Protein AF-A0A1B6J173-F1 (afdb_monomer_lite)

pLDDT: mean 76.73, std 22.55, range [28.73, 98.31]

Structure (mmCIF, N/CA/C/O backbone):
data_AF-A0A1B6J173-F1
#
_entry.id   AF-A0A1B6J173-F1
#
loop_
_atom_site.group_PDB
_atom_site.id
_atom_site.type_symbol
_atom_site.label_atom_id
_atom_site.label_alt_id
_atom_site.label_comp_id
_atom_site.label_asym_id
_atom_site.label_entity_id
_atom_site.label_seq_id
_atom_site.pdbx_PDB_ins_code
_atom_site.Cartn_x
_atom_site.Cartn_y
_atom_site.Cartn_z
_atom_site.occupancy
_atom_site.B_iso_or_equiv
_atom_site.auth_seq_id
_atom_site.auth_comp_id
_atom_site.auth_asym_id
_atom_site.auth_atom_id
_atom_site.pdbx_PDB_model_num
ATOM 1 N N . MET A 1 1 ? 24.845 -19.123 20.061 1.00 49.56 1 MET A N 1
ATOM 2 C CA . MET A 1 1 ? 24.628 -17.746 20.570 1.00 49.56 1 MET A CA 1
ATOM 3 C C . MET A 1 1 ? 24.404 -16.688 19.479 1.00 49.56 1 MET A C 1
ATOM 5 O O . MET A 1 1 ? 23.504 -15.885 19.659 1.00 49.56 1 MET A O 1
ATOM 9 N N . LYS A 1 2 ? 25.096 -16.700 18.322 1.00 48.62 2 LYS A N 1
ATOM 10 C CA . LYS A 1 2 ? 24.931 -15.686 17.243 1.00 48.62 2 LYS A CA 1
ATOM 11 C C . LYS A 1 2 ? 23.500 -15.528 16.670 1.00 48.62 2 LYS A C 1
ATOM 13 O O . LYS A 1 2 ? 23.117 -14.434 16.275 1.00 48.62 2 LYS A O 1
ATOM 18 N N . SER A 1 3 ? 22.699 -16.599 16.660 1.00 58.16 3 SER A N 1
ATOM 19 C CA . SER A 1 3 ? 21.313 -16.589 16.146 1.00 58.16 3 SER A CA 1
ATOM 20 C C . SER A 1 3 ? 20.349 -15.739 16.992 1.00 58.16 3 SER A C 1
ATOM 22 O O . SER A 1 3 ? 19.510 -15.025 16.448 1.00 58.16 3 SER A O 1
ATOM 24 N N . LEU A 1 4 ? 20.506 -15.744 18.322 1.00 61.41 4 LEU A N 1
ATOM 25 C CA . LEU A 1 4 ? 19.625 -14.986 19.218 1.00 61.41 4 LEU A CA 1
ATOM 26 C C . LEU A 1 4 ? 19.849 -13.476 19.084 1.00 61.41 4 LEU A C 1
ATOM 28 O O . LEU A 1 4 ? 18.885 -12.723 18.977 1.00 61.41 4 LEU A O 1
ATOM 32 N N . PHE A 1 5 ? 21.111 -13.049 18.991 1.00 59.34 5 PHE A N 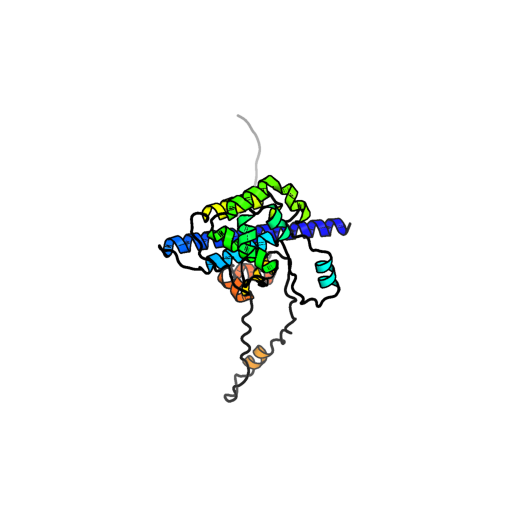1
ATOM 33 C CA . PHE A 1 5 ? 21.459 -11.641 18.786 1.00 59.34 5 PHE A CA 1
ATOM 34 C C . PHE A 1 5 ? 20.976 -11.120 17.432 1.00 59.34 5 PHE A C 1
ATOM 36 O O . PHE A 1 5 ? 20.378 -10.052 17.374 1.00 59.34 5 PHE A O 1
ATOM 43 N N . ARG A 1 6 ? 21.136 -11.903 16.355 1.00 61.09 6 ARG A N 1
ATOM 44 C CA . ARG A 1 6 ? 20.631 -11.524 15.027 1.00 61.09 6 ARG A CA 1
ATOM 45 C C . ARG A 1 6 ? 19.108 -11.361 15.023 1.00 61.09 6 ARG A C 1
ATOM 47 O O . ARG A 1 6 ? 18.607 -10.392 14.467 1.00 61.09 6 ARG A O 1
ATOM 54 N N . ASN A 1 7 ? 18.380 -12.260 15.683 1.00 62.38 7 ASN A N 1
ATOM 55 C CA . ASN A 1 7 ? 16.924 -12.158 15.795 1.00 62.38 7 ASN A CA 1
ATOM 56 C C . ASN A 1 7 ? 16.480 -10.957 16.641 1.00 62.38 7 ASN A C 1
ATOM 58 O O . ASN A 1 7 ? 15.471 -10.340 16.314 1.00 62.38 7 ASN A O 1
ATOM 62 N N . SER A 1 8 ? 17.221 -10.618 17.698 1.00 63.25 8 SER A N 1
ATOM 63 C CA . SER A 1 8 ? 16.955 -9.425 18.510 1.00 63.25 8 SER A CA 1
ATOM 64 C C . SER A 1 8 ? 17.163 -8.137 17.705 1.00 63.25 8 SER A C 1
ATOM 66 O O . SER A 1 8 ? 16.281 -7.285 17.665 1.00 63.25 8 SER A O 1
ATOM 68 N N . ILE A 1 9 ? 18.277 -8.041 16.970 1.00 67.31 9 ILE A N 1
ATOM 69 C CA . ILE A 1 9 ? 18.605 -6.882 16.123 1.00 67.31 9 ILE A CA 1
ATOM 70 C C . ILE A 1 9 ? 17.582 -6.711 14.992 1.00 67.31 9 ILE A C 1
ATOM 72 O O . ILE A 1 9 ? 17.142 -5.598 14.732 1.00 67.31 9 ILE A O 1
ATOM 76 N N . ILE A 1 10 ? 17.151 -7.801 14.346 1.00 69.25 10 ILE A N 1
ATOM 77 C CA . ILE A 1 10 ? 16.118 -7.741 13.297 1.00 69.25 10 ILE A CA 1
ATOM 78 C C . ILE A 1 10 ? 14.783 -7.265 13.875 1.00 69.25 10 ILE A C 1
ATOM 80 O O . ILE A 1 10 ? 14.146 -6.400 13.287 1.00 69.25 10 ILE A O 1
ATOM 84 N N . ARG A 1 11 ? 14.375 -7.773 15.046 1.00 69.12 11 ARG A N 1
ATOM 85 C CA . ARG A 1 11 ? 13.152 -7.303 15.718 1.00 69.12 11 ARG A CA 1
ATOM 86 C C . ARG A 1 11 ? 13.238 -5.826 16.095 1.00 69.12 11 ARG A C 1
ATOM 88 O O . ARG A 1 11 ? 12.245 -5.124 15.962 1.00 69.12 11 ARG A O 1
ATOM 95 N N . SER A 1 12 ? 14.411 -5.366 16.528 1.00 79.31 12 SER A N 1
ATOM 96 C CA . SER A 1 12 ? 14.663 -3.953 16.816 1.00 79.31 12 SER A CA 1
ATOM 97 C C . SER A 1 12 ? 14.564 -3.096 15.550 1.00 79.31 12 SER A C 1
ATOM 99 O O . SER A 1 12 ? 13.852 -2.097 15.570 1.00 79.31 12 SER A O 1
ATOM 101 N N . LYS A 1 13 ? 15.162 -3.525 14.428 1.00 87.88 13 LYS A N 1
ATOM 102 C CA . LYS A 1 13 ? 15.030 -2.838 13.132 1.00 87.88 13 LYS A CA 1
ATOM 103 C C . LYS A 1 13 ? 13.569 -2.767 12.676 1.00 87.88 13 LYS A C 1
ATOM 105 O O . LYS A 1 13 ? 13.105 -1.687 12.335 1.00 87.88 13 LYS A O 1
ATOM 110 N N . ASP A 1 14 ? 12.849 -3.888 12.692 1.00 90.50 14 ASP A N 1
ATOM 111 C CA . ASP A 1 14 ? 11.444 -3.933 12.267 1.00 90.50 14 ASP A CA 1
ATOM 112 C C . ASP A 1 14 ? 10.556 -3.048 13.168 1.00 90.50 14 ASP A C 1
ATOM 114 O O . ASP A 1 14 ? 9.604 -2.445 12.684 1.00 90.50 14 ASP A O 1
ATOM 118 N N . SER A 1 15 ? 10.865 -2.922 14.468 1.00 92.06 15 SER A N 1
ATOM 119 C CA . SER A 1 15 ? 10.163 -1.986 15.365 1.00 92.06 15 SER A CA 1
ATOM 120 C C . SER A 1 15 ? 10.384 -0.534 14.953 1.00 92.06 15 SER A C 1
ATOM 122 O O . SER A 1 15 ? 9.416 0.194 14.758 1.00 92.06 15 SER A O 1
ATOM 124 N N . ILE A 1 16 ? 11.645 -0.147 14.733 1.00 93.94 16 ILE A N 1
ATOM 125 C CA . ILE A 1 16 ? 12.017 1.214 14.318 1.00 93.94 16 ILE A CA 1
ATOM 126 C C . ILE A 1 16 ? 11.361 1.568 12.978 1.00 93.94 16 ILE A C 1
ATOM 128 O O . ILE A 1 16 ? 10.845 2.669 12.805 1.00 93.94 16 ILE A O 1
ATOM 132 N N . LEU A 1 17 ? 11.337 0.628 12.027 1.00 94.94 17 LEU A N 1
ATOM 133 C CA . LEU A 1 17 ? 10.681 0.838 10.737 1.00 94.94 17 LEU A CA 1
ATOM 134 C C . LEU A 1 17 ? 9.169 1.017 10.889 1.00 94.94 17 LEU A C 1
ATOM 136 O O . LEU A 1 17 ? 8.612 1.918 10.270 1.00 94.94 17 LEU A O 1
ATOM 140 N N . LYS A 1 18 ? 8.500 0.218 11.730 1.00 95.75 18 LYS A N 1
ATOM 141 C CA . LYS A 1 18 ? 7.065 0.403 12.007 1.00 95.75 18 LYS A CA 1
ATOM 142 C C . LYS A 1 18 ? 6.778 1.771 12.621 1.00 95.75 18 LYS A C 1
ATOM 144 O O . LYS A 1 18 ? 5.853 2.436 12.172 1.00 95.75 18 LYS A O 1
ATOM 149 N N . GLU A 1 19 ? 7.569 2.197 13.603 1.00 95.38 19 GLU A N 1
ATOM 150 C CA . GLU A 1 19 ? 7.432 3.513 14.241 1.00 95.38 19 GLU A CA 1
ATOM 151 C C . GLU A 1 19 ? 7.659 4.654 13.239 1.00 95.38 19 GLU A C 1
ATOM 153 O O . GLU A 1 19 ? 6.892 5.619 13.208 1.00 95.38 19 GLU A O 1
ATOM 158 N N . SER A 1 20 ? 8.657 4.520 12.360 1.00 96.81 20 SER A N 1
ATOM 159 C CA . SER A 1 20 ? 8.907 5.479 11.281 1.00 96.81 20 SER A CA 1
ATOM 160 C C . SER A 1 20 ? 7.749 5.535 10.281 1.00 96.81 20 SER A C 1
ATOM 162 O O . SER A 1 20 ? 7.281 6.624 9.956 1.00 96.81 20 SER A O 1
ATOM 164 N N . LEU A 1 21 ? 7.241 4.383 9.827 1.00 97.62 21 LEU A N 1
ATOM 165 C CA . LEU A 1 21 ? 6.094 4.304 8.915 1.00 97.62 21 LEU A CA 1
ATOM 166 C C . LEU A 1 21 ? 4.834 4.903 9.546 1.00 97.62 21 LEU A C 1
ATOM 168 O O . LEU A 1 21 ? 4.117 5.651 8.887 1.00 97.62 21 LEU A O 1
ATOM 172 N N . GLN A 1 22 ? 4.594 4.623 10.828 1.00 97.44 22 GLN A N 1
ATOM 173 C CA . GLN A 1 22 ? 3.487 5.206 11.582 1.00 97.44 22 GLN A CA 1
ATOM 174 C C . GLN A 1 22 ? 3.606 6.729 11.653 1.00 97.44 22 GLN A C 1
ATOM 176 O O . GLN A 1 22 ? 2.634 7.440 11.413 1.00 97.44 22 GLN A O 1
ATOM 181 N N . SER A 1 23 ? 4.801 7.234 11.958 1.00 97.44 23 SER A N 1
ATOM 182 C CA . SER A 1 23 ? 5.053 8.673 12.073 1.00 97.44 23 SER A CA 1
ATOM 183 C C . SER A 1 23 ? 4.864 9.386 10.732 1.00 97.44 23 SER A C 1
ATOM 185 O O . SER A 1 23 ? 4.246 10.446 10.683 1.00 97.44 23 SER A O 1
ATOM 187 N N . GLN A 1 24 ? 5.326 8.776 9.637 1.00 97.25 24 GLN A N 1
ATOM 188 C CA . GLN A 1 24 ? 5.123 9.296 8.283 1.00 97.25 24 GLN A CA 1
ATOM 189 C C . GLN A 1 24 ? 3.648 9.269 7.874 1.00 97.25 24 GLN A C 1
ATOM 191 O O . GLN A 1 24 ? 3.163 10.232 7.290 1.00 97.25 24 GLN A O 1
ATOM 196 N N . LEU A 1 25 ? 2.904 8.221 8.239 1.00 97.62 25 LEU A N 1
ATOM 197 C CA . LEU A 1 25 ? 1.464 8.167 7.992 1.00 97.62 25 LEU A CA 1
ATOM 198 C C . LEU A 1 25 ? 0.724 9.291 8.730 1.00 97.62 25 LEU A C 1
ATOM 200 O O . LEU A 1 25 ? -0.134 9.947 8.146 1.00 97.62 25 LEU A O 1
ATOM 204 N N . VAL A 1 26 ? 1.081 9.542 9.994 1.00 97.69 26 VAL A N 1
ATOM 205 C CA . VAL A 1 26 ? 0.533 10.663 10.773 1.00 97.69 26 VAL A CA 1
ATOM 206 C C . VAL A 1 26 ? 0.837 12.003 10.102 1.00 97.69 26 VAL A C 1
ATOM 208 O O . VAL A 1 26 ? -0.043 12.861 10.071 1.00 97.69 26 VAL A O 1
ATOM 211 N N . ALA A 1 27 ? 2.048 12.192 9.572 1.00 96.44 27 ALA A N 1
ATOM 212 C CA . ALA A 1 27 ? 2.410 13.403 8.838 1.00 96.44 27 ALA A CA 1
ATOM 213 C C . ALA A 1 27 ? 1.543 13.575 7.580 1.00 96.44 27 ALA A C 1
ATOM 215 O O . ALA A 1 27 ? 0.840 14.573 7.479 1.00 96.44 27 ALA A O 1
ATOM 216 N N . CYS A 1 28 ? 1.456 12.559 6.712 1.00 94.94 28 CYS A N 1
ATOM 217 C CA . CYS A 1 28 ? 0.636 12.638 5.497 1.00 94.94 28 CYS A CA 1
ATOM 218 C C . CYS A 1 28 ? -0.847 12.903 5.790 1.00 94.94 28 CYS A C 1
ATOM 220 O O . CYS A 1 28 ? -1.492 13.667 5.078 1.00 94.94 28 CYS A O 1
ATOM 222 N N . VAL A 1 29 ? -1.406 12.292 6.839 1.00 94.56 29 VAL A N 1
ATOM 223 C CA . VAL A 1 29 ? -2.796 12.547 7.248 1.00 94.56 29 VAL A CA 1
ATOM 224 C C . VAL A 1 29 ? -2.990 14.001 7.675 1.00 94.56 29 VAL A C 1
ATOM 226 O O . VAL A 1 29 ? -3.981 14.616 7.285 1.00 94.56 29 VAL A O 1
ATOM 229 N N . LYS A 1 30 ? -2.046 14.568 8.435 1.00 94.12 30 LYS A N 1
ATOM 230 C CA . LYS A 1 30 ? -2.086 15.985 8.817 1.00 94.12 30 LYS A CA 1
ATOM 231 C C . LYS A 1 30 ? -1.978 16.892 7.599 1.00 94.12 30 LYS A C 1
ATOM 233 O O . LYS A 1 30 ? -2.761 17.830 7.504 1.00 94.12 30 LYS A O 1
ATOM 238 N N . ASP A 1 31 ? -1.074 16.591 6.673 1.00 91.88 31 ASP A N 1
ATOM 239 C CA . ASP A 1 31 ? -0.884 17.381 5.455 1.00 91.88 31 ASP A CA 1
ATOM 240 C C . ASP A 1 31 ? -2.169 17.403 4.620 1.00 91.88 31 ASP A C 1
ATOM 242 O O . ASP A 1 31 ? -2.651 18.471 4.261 1.00 91.88 31 ASP A O 1
ATOM 246 N N . ILE A 1 32 ? -2.820 16.249 4.431 1.00 91.25 32 ILE A N 1
ATOM 247 C CA . ILE A 1 32 ? -4.114 16.160 3.733 1.00 91.25 32 ILE A CA 1
ATOM 248 C C . ILE A 1 32 ? -5.201 16.972 4.453 1.00 91.25 32 ILE A C 1
ATOM 250 O O . ILE A 1 32 ? -5.992 17.668 3.815 1.00 91.25 32 ILE A O 1
ATOM 254 N N . GLN A 1 33 ? -5.264 16.891 5.784 1.00 90.69 33 GLN A N 1
ATOM 255 C CA . GLN A 1 33 ? -6.239 17.643 6.578 1.00 90.69 33 GLN A CA 1
ATOM 256 C C . GLN A 1 33 ? -6.008 19.160 6.488 1.00 90.69 33 GLN A C 1
ATOM 258 O O . GLN A 1 33 ? -6.975 19.920 6.393 1.00 90.69 33 GLN A O 1
ATOM 263 N N . LEU A 1 34 ? -4.747 19.601 6.493 1.00 89.25 34 LEU A N 1
ATOM 264 C CA . LEU A 1 34 ? -4.361 21.005 6.338 1.00 89.25 34 LEU A CA 1
ATOM 265 C C . LEU A 1 34 ? -4.650 21.518 4.925 1.00 89.25 34 LEU A C 1
ATOM 267 O O . LEU A 1 34 ? -5.269 22.573 4.779 1.00 89.25 34 LEU A O 1
ATOM 271 N N . ASP A 1 35 ? -4.285 20.753 3.896 1.00 85.44 35 ASP A N 1
ATOM 272 C CA . ASP A 1 35 ? -4.582 21.060 2.495 1.00 85.44 35 ASP A CA 1
ATOM 273 C C . ASP A 1 35 ? -6.083 21.249 2.281 1.00 85.44 35 ASP A C 1
ATOM 275 O O . ASP A 1 35 ? -6.515 22.211 1.639 1.00 85.44 35 ASP A O 1
ATOM 279 N N . HIS A 1 36 ? -6.894 20.363 2.865 1.00 82.56 36 HIS A N 1
ATOM 280 C CA . HIS A 1 36 ? -8.347 20.445 2.791 1.00 82.56 36 HIS A CA 1
ATOM 281 C C . HIS A 1 36 ? -8.895 21.683 3.523 1.00 82.56 36 HIS A C 1
ATOM 283 O O . HIS A 1 36 ? -9.813 22.342 3.028 1.00 82.56 36 HIS A O 1
ATOM 289 N N . ALA A 1 37 ? -8.324 22.034 4.680 1.00 84.06 37 ALA A N 1
ATOM 290 C CA . ALA A 1 37 ? -8.714 23.222 5.436 1.00 84.06 37 ALA A CA 1
ATOM 291 C C . ALA A 1 37 ? -8.388 24.530 4.692 1.00 84.06 37 ALA A C 1
ATOM 293 O O . ALA A 1 37 ? -9.181 25.470 4.734 1.00 84.06 37 ALA A O 1
ATOM 294 N N . HIS A 1 38 ? -7.245 24.593 4.003 1.00 76.00 38 HIS A N 1
ATOM 295 C CA . HIS A 1 38 ? -6.801 25.789 3.284 1.00 76.00 38 HIS A CA 1
ATOM 296 C C . HIS A 1 38 ? -7.433 25.933 1.897 1.00 76.00 38 HIS A C 1
ATOM 298 O O . HIS A 1 38 ? -7.743 27.049 1.479 1.00 76.00 38 HIS A O 1
ATOM 304 N N . SER A 1 39 ? -7.639 24.827 1.183 1.00 69.44 39 SER A N 1
ATOM 305 C CA . SER A 1 39 ? -8.047 24.879 -0.224 1.00 69.44 39 SER A CA 1
ATOM 306 C C . SER A 1 39 ? -9.554 25.046 -0.402 1.00 69.44 39 SER A C 1
ATOM 308 O O . SER A 1 39 ? -9.985 25.548 -1.438 1.00 69.44 39 SER A O 1
ATOM 310 N N . GLY A 1 40 ? -10.385 24.662 0.582 1.00 59.53 40 GLY A N 1
ATOM 311 C CA . GLY A 1 40 ? -11.846 24.868 0.592 1.00 59.53 40 GLY A CA 1
ATOM 312 C C . GLY A 1 40 ? -12.634 24.224 -0.566 1.00 59.53 40 GLY A C 1
ATOM 313 O O . GLY A 1 40 ? -13.865 24.186 -0.537 1.00 59.53 40 GLY A O 1
ATOM 314 N N . ARG A 1 41 ? -11.946 23.709 -1.590 1.00 52.75 41 ARG A N 1
ATOM 315 C CA . ARG A 1 41 ? -12.445 22.940 -2.720 1.00 52.75 41 ARG A CA 1
ATOM 316 C C . ARG A 1 41 ? -11.390 21.941 -3.177 1.00 52.75 41 ARG A C 1
ATOM 318 O O . ARG A 1 41 ? -10.204 22.237 -3.254 1.00 52.75 41 ARG A O 1
ATOM 325 N N . PHE A 1 42 ? -11.926 20.776 -3.503 1.00 51.19 42 PHE A N 1
ATOM 326 C CA . PHE A 1 42 ? -11.348 19.627 -4.177 1.00 51.19 42 PHE A CA 1
ATOM 327 C C . PHE A 1 42 ? -10.277 19.995 -5.216 1.00 51.19 42 PHE A C 1
ATOM 329 O O . PHE A 1 42 ? -10.610 20.566 -6.256 1.00 51.19 42 PHE A O 1
ATOM 336 N N . GLN A 1 43 ? -9.013 19.660 -4.944 1.00 54.03 43 GLN A N 1
ATOM 337 C CA . GLN A 1 43 ? -7.950 19.742 -5.940 1.00 54.03 43 GLN A CA 1
ATOM 338 C C . GLN A 1 43 ? -7.534 18.333 -6.360 1.00 54.03 43 GLN A C 1
ATOM 340 O O . GLN A 1 43 ? -7.188 17.487 -5.534 1.00 54.03 43 GLN A O 1
ATOM 345 N N . ASP A 1 44 ? -7.625 18.099 -7.667 1.00 52.47 44 ASP A N 1
ATOM 346 C CA . ASP A 1 44 ? -7.180 16.889 -8.343 1.00 52.47 44 ASP A CA 1
ATOM 347 C C . ASP A 1 44 ? -5.708 16.603 -8.003 1.00 52.47 44 ASP A C 1
ATOM 349 O O . ASP A 1 44 ? -4.860 17.479 -8.147 1.00 52.47 44 ASP A O 1
ATOM 353 N N . SER A 1 45 ? -5.420 15.374 -7.558 1.00 60.03 45 SER A N 1
ATOM 354 C CA . SER A 1 45 ? -4.070 14.842 -7.302 1.00 60.03 45 SER A CA 1
ATOM 355 C C . SER A 1 45 ? -3.134 15.788 -6.520 1.00 60.03 45 SER A C 1
ATOM 357 O O . SER A 1 45 ? -2.168 16.311 -7.073 1.00 60.03 45 SER A O 1
ATOM 359 N N . SER A 1 46 ? -3.402 15.992 -5.222 1.00 74.12 46 SER A N 1
ATOM 360 C CA . SER A 1 46 ? -2.466 16.685 -4.317 1.00 74.12 46 SER A CA 1
ATOM 361 C C . SER A 1 46 ? -1.174 15.872 -4.130 1.00 74.12 46 SER A C 1
ATOM 363 O O . SER A 1 46 ? -1.214 14.646 -4.004 1.00 74.12 46 SER A O 1
ATOM 365 N N . GLU A 1 47 ? -0.034 16.560 -4.041 1.00 86.56 47 GLU A N 1
ATOM 366 C CA . GLU A 1 47 ? 1.262 15.995 -3.633 1.00 86.56 47 GLU A CA 1
ATOM 367 C C . GLU A 1 47 ? 1.158 15.222 -2.302 1.00 86.56 47 GLU A C 1
ATOM 369 O O . GLU A 1 47 ? 1.808 14.187 -2.112 1.00 86.56 47 GLU A O 1
ATOM 374 N N . ALA A 1 48 ? 0.259 15.654 -1.411 1.00 89.25 48 ALA A N 1
ATOM 375 C CA . ALA A 1 48 ? -0.042 14.963 -0.162 1.00 89.25 48 ALA A CA 1
ATOM 376 C C . ALA A 1 48 ? -0.685 13.579 -0.394 1.00 89.25 48 ALA A C 1
ATOM 378 O O . ALA A 1 48 ? -0.391 12.626 0.329 1.00 89.25 48 ALA A O 1
ATOM 379 N N . ALA A 1 49 ? -1.514 13.424 -1.434 1.00 91.12 49 ALA A N 1
ATOM 380 C CA . ALA A 1 49 ? -2.134 12.144 -1.785 1.00 91.12 49 ALA A CA 1
ATOM 381 C C . ALA A 1 49 ? -1.119 11.154 -2.387 1.00 91.12 49 ALA A C 1
ATOM 383 O O . ALA A 1 49 ? -1.147 9.961 -2.067 1.00 91.12 49 ALA A O 1
ATOM 384 N N . ASP A 1 50 ? -0.183 11.637 -3.208 1.00 92.88 50 ASP A N 1
ATOM 385 C CA . ASP A 1 50 ? 0.915 10.814 -3.731 1.00 92.88 50 ASP A CA 1
ATOM 386 C C . ASP A 1 50 ? 1.888 10.388 -2.620 1.00 92.88 50 ASP A C 1
ATOM 388 O O . ASP A 1 50 ? 2.353 9.239 -2.589 1.00 92.88 50 ASP A O 1
ATOM 392 N N . SER A 1 51 ? 2.140 11.279 -1.658 1.00 94.69 51 SER A N 1
ATOM 393 C CA . SER A 1 51 ? 2.916 10.981 -0.450 1.00 94.69 51 SER A CA 1
ATOM 394 C C . SER A 1 51 ? 2.222 9.926 0.416 1.00 94.69 51 SER A C 1
ATOM 396 O O . SER A 1 51 ? 2.847 8.933 0.796 1.00 94.69 51 SER A O 1
ATOM 398 N N . LEU A 1 52 ? 0.908 10.049 0.633 1.00 95.88 52 LEU A N 1
ATOM 399 C CA . LEU A 1 52 ? 0.112 9.032 1.322 1.00 95.88 52 LEU A CA 1
ATOM 400 C C . LEU A 1 52 ? 0.185 7.675 0.608 1.00 95.88 52 LEU A C 1
ATOM 402 O O . LEU A 1 52 ? 0.418 6.652 1.255 1.00 95.88 52 LEU A O 1
ATOM 406 N N . CYS A 1 53 ? 0.033 7.648 -0.722 1.00 96.25 53 CYS A N 1
ATOM 407 C CA . CYS A 1 53 ? 0.182 6.419 -1.502 1.00 96.25 53 CYS A CA 1
ATOM 408 C C . CYS A 1 53 ? 1.560 5.792 -1.297 1.00 96.25 53 CYS A C 1
ATOM 410 O O . CYS A 1 53 ? 1.661 4.584 -1.117 1.00 96.25 53 CYS A O 1
ATOM 412 N N . THR A 1 54 ? 2.615 6.603 -1.282 1.00 97.38 54 THR A N 1
ATOM 413 C CA . THR A 1 54 ? 3.991 6.146 -1.063 1.00 97.38 54 THR A CA 1
ATOM 414 C C . THR A 1 54 ? 4.166 5.496 0.313 1.00 97.38 54 THR A C 1
ATOM 416 O O . THR A 1 54 ? 4.752 4.416 0.419 1.00 97.38 54 THR A O 1
ATOM 419 N N . VAL A 1 55 ? 3.615 6.108 1.367 1.00 98.12 55 VAL A N 1
ATOM 420 C CA . VAL A 1 55 ? 3.641 5.551 2.730 1.00 98.12 55 VAL A CA 1
ATOM 421 C C . VAL A 1 55 ? 2.850 4.245 2.807 1.00 98.12 55 VAL A C 1
ATOM 423 O O . VAL A 1 55 ? 3.336 3.259 3.361 1.00 98.12 55 VAL A O 1
ATOM 426 N N . LEU A 1 56 ? 1.654 4.201 2.217 1.00 98.06 56 LEU A N 1
ATOM 427 C CA . LEU A 1 56 ? 0.822 2.998 2.193 1.00 98.06 56 LEU A CA 1
ATOM 428 C C . LEU A 1 56 ? 1.487 1.861 1.411 1.00 98.06 56 LEU A C 1
ATOM 430 O O . LEU A 1 56 ? 1.527 0.730 1.889 1.00 98.06 56 LEU A O 1
ATOM 434 N N . GLU A 1 57 ? 2.076 2.155 0.253 1.00 98.12 57 GLU A N 1
ATOM 435 C CA . GLU A 1 57 ? 2.884 1.201 -0.510 1.00 98.12 57 GLU A CA 1
ATOM 436 C C . GLU A 1 57 ? 4.005 0.620 0.375 1.00 98.12 57 GLU A C 1
ATOM 438 O O . GLU A 1 57 ? 4.166 -0.600 0.447 1.00 98.12 57 GLU A O 1
ATOM 443 N N . ALA A 1 58 ? 4.718 1.462 1.132 1.00 97.94 58 ALA A N 1
ATOM 444 C CA . ALA A 1 58 ? 5.757 1.018 2.063 1.00 97.94 58 ALA A CA 1
ATOM 445 C C . ALA A 1 58 ? 5.212 0.133 3.202 1.00 97.94 58 ALA A C 1
ATOM 447 O O . ALA A 1 58 ? 5.825 -0.885 3.536 1.00 97.94 58 ALA A O 1
ATOM 448 N N . ILE A 1 59 ? 4.051 0.475 3.771 1.00 98.06 59 ILE A N 1
ATOM 449 C CA . ILE A 1 59 ? 3.369 -0.313 4.810 1.00 98.06 59 ILE A CA 1
ATOM 450 C C . ILE A 1 59 ? 3.040 -1.723 4.302 1.00 98.06 59 ILE A C 1
ATOM 452 O O . ILE A 1 59 ? 3.319 -2.710 4.989 1.00 98.06 59 ILE A O 1
ATOM 456 N N . PHE A 1 60 ? 2.492 -1.832 3.089 1.00 97.94 60 PHE A N 1
ATOM 457 C CA . PHE A 1 60 ? 2.157 -3.118 2.475 1.00 97.94 60 PHE A CA 1
ATOM 458 C C . PHE A 1 60 ? 3.388 -3.930 2.062 1.00 97.94 60 PHE A C 1
ATOM 460 O O . PHE A 1 60 ? 3.310 -5.157 1.988 1.00 97.94 60 PHE A O 1
ATOM 467 N N . ILE A 1 61 ? 4.528 -3.286 1.815 1.00 97.12 61 ILE A N 1
ATOM 468 C CA . ILE A 1 61 ? 5.796 -3.964 1.516 1.00 97.12 61 ILE A CA 1
ATOM 469 C C . ILE A 1 61 ? 6.502 -4.425 2.803 1.00 97.12 61 ILE A C 1
ATOM 471 O O . ILE A 1 61 ? 7.182 -5.457 2.805 1.00 97.12 61 ILE A O 1
ATOM 475 N N . HIS A 1 62 ? 6.337 -3.704 3.916 1.00 96.31 62 HIS A N 1
ATOM 476 C CA . HIS A 1 62 ? 7.055 -3.976 5.159 1.00 96.31 62 HIS A CA 1
ATOM 477 C C . HIS A 1 62 ? 6.814 -5.402 5.679 1.00 96.31 62 HIS A C 1
ATOM 479 O O . HIS A 1 62 ? 5.705 -5.807 6.038 1.00 96.31 62 HIS A O 1
ATOM 485 N N . GLY A 1 63 ? 7.900 -6.175 5.767 1.00 93.69 63 GLY A N 1
ATOM 486 C CA . GLY A 1 63 ? 7.881 -7.542 6.281 1.00 93.69 63 GLY A CA 1
ATOM 487 C C . GLY A 1 63 ? 7.228 -8.567 5.350 1.00 93.69 63 GLY A C 1
ATOM 488 O O . GLY A 1 63 ? 6.912 -9.669 5.808 1.00 93.69 63 GLY A O 1
ATOM 489 N N . ILE A 1 64 ? 7.045 -8.256 4.063 1.00 94.69 64 ILE A N 1
ATOM 490 C CA . ILE A 1 64 ? 6.603 -9.242 3.075 1.00 94.69 64 ILE A CA 1
ATOM 491 C C . ILE A 1 64 ? 7.600 -10.409 2.979 1.00 94.69 64 ILE A C 1
ATOM 493 O O . ILE A 1 64 ? 8.810 -10.268 3.209 1.00 94.69 64 ILE A O 1
ATOM 497 N N . LYS A 1 65 ? 7.092 -11.612 2.712 1.00 93.44 65 LYS A N 1
ATOM 498 C CA . LYS A 1 65 ? 7.938 -12.779 2.463 1.00 93.44 65 LYS A CA 1
ATOM 499 C C . LYS A 1 65 ? 8.413 -12.764 1.018 1.00 93.44 65 LYS A C 1
ATOM 501 O O . LYS A 1 65 ? 7.613 -12.802 0.097 1.00 93.44 65 LYS A O 1
ATOM 506 N N . GLU A 1 66 ? 9.726 -12.787 0.854 1.00 84.50 66 GLU A N 1
ATOM 507 C CA . GLU A 1 66 ? 10.367 -12.972 -0.446 1.00 84.50 66 GLU A CA 1
ATOM 508 C C . GLU A 1 66 ? 10.073 -14.370 -0.992 1.00 84.50 66 GLU A C 1
ATOM 510 O O . GLU A 1 66 ? 10.165 -15.373 -0.263 1.00 84.50 66 GLU A O 1
ATOM 515 N N . THR A 1 67 ? 9.797 -14.435 -2.287 1.00 80.44 67 THR A N 1
ATOM 516 C CA . THR A 1 67 ? 9.733 -15.685 -3.033 1.00 80.44 67 THR A CA 1
ATOM 517 C C . THR A 1 67 ? 11.133 -16.287 -3.196 1.00 80.44 67 THR A C 1
ATOM 519 O O . THR A 1 67 ? 12.159 -15.648 -2.950 1.00 80.44 67 THR A O 1
ATOM 522 N N . LEU A 1 68 ? 11.205 -17.561 -3.591 1.00 70.81 68 LEU A N 1
ATOM 523 C CA . LEU A 1 68 ? 12.492 -18.199 -3.889 1.00 70.81 68 LEU A CA 1
ATOM 524 C C . LEU A 1 68 ? 13.206 -17.520 -5.067 1.00 70.81 68 LEU A C 1
ATOM 526 O O . LEU A 1 68 ? 14.432 -17.442 -5.056 1.00 70.81 68 LEU A O 1
ATOM 530 N N . ALA A 1 69 ? 12.445 -16.999 -6.035 1.00 71.00 69 ALA A N 1
ATOM 531 C CA . ALA A 1 69 ? 12.977 -16.245 -7.162 1.00 71.00 69 ALA A CA 1
ATOM 532 C C . ALA A 1 69 ? 13.652 -14.950 -6.692 1.00 71.00 69 ALA A C 1
ATOM 534 O O . ALA A 1 69 ? 14.786 -14.696 -7.080 1.00 71.00 69 ALA A O 1
ATOM 535 N N . ASP A 1 70 ? 13.024 -14.211 -5.774 1.00 74.75 70 ASP A N 1
ATOM 536 C CA . ASP A 1 70 ? 13.595 -12.978 -5.214 1.00 74.75 70 ASP A CA 1
ATOM 537 C C . ASP A 1 70 ? 14.923 -13.254 -4.505 1.00 74.75 70 ASP A C 1
ATOM 539 O O . ASP A 1 70 ? 15.918 -12.569 -4.721 1.00 74.75 70 ASP A O 1
ATOM 543 N N . LYS A 1 71 ? 14.978 -14.322 -3.699 1.00 74.25 71 LYS A N 1
ATOM 544 C CA . LYS A 1 71 ? 16.212 -14.720 -3.000 1.00 74.25 71 LYS A CA 1
ATOM 545 C C . LYS A 1 71 ? 17.324 -15.096 -3.973 1.00 74.25 71 LYS A C 1
ATOM 547 O O . LYS A 1 71 ? 18.487 -14.807 -3.709 1.00 74.25 71 LYS A O 1
ATOM 552 N N . MET A 1 72 ? 16.975 -15.763 -5.071 1.00 72.25 72 MET A N 1
ATOM 553 C CA . MET A 1 72 ? 17.927 -16.174 -6.098 1.00 72.25 72 MET A CA 1
ATOM 554 C C . MET A 1 72 ? 18.419 -14.977 -6.915 1.00 72.25 72 MET A C 1
ATOM 556 O O . MET A 1 72 ? 19.618 -14.870 -7.156 1.00 72.25 72 MET A O 1
ATOM 560 N N . ALA A 1 73 ? 17.527 -14.050 -7.267 1.00 73.69 73 ALA A N 1
ATOM 561 C CA . ALA A 1 73 ? 17.872 -12.791 -7.916 1.00 73.69 73 ALA A CA 1
ATOM 562 C C . ALA A 1 73 ? 18.828 -11.958 -7.050 1.00 73.69 73 ALA A C 1
ATOM 564 O O . ALA A 1 73 ? 19.822 -11.462 -7.562 1.00 73.69 73 ALA A O 1
ATOM 565 N N . ILE A 1 74 ? 18.600 -11.890 -5.735 1.00 72.06 74 ILE A N 1
ATOM 566 C CA . ILE A 1 74 ? 19.504 -11.201 -4.798 1.00 72.06 74 ILE A CA 1
ATOM 567 C C . ILE A 1 74 ? 20.858 -11.925 -4.677 1.00 72.06 74 ILE A C 1
ATOM 569 O O . ILE A 1 74 ? 21.890 -11.281 -4.531 1.00 72.06 74 ILE A O 1
ATOM 573 N N . ALA A 1 75 ? 20.879 -13.262 -4.717 1.00 70.38 75 ALA A N 1
ATOM 574 C CA . ALA A 1 75 ? 22.105 -14.044 -4.530 1.00 70.38 75 ALA A CA 1
ATOM 575 C C . ALA A 1 75 ? 23.001 -14.126 -5.779 1.00 70.38 75 ALA A C 1
ATOM 577 O O . ALA A 1 75 ? 24.205 -14.334 -5.645 1.00 70.38 75 ALA A O 1
ATOM 578 N N . ILE A 1 76 ? 22.416 -14.028 -6.976 1.00 73.00 76 ILE A N 1
ATOM 579 C CA . ILE A 1 76 ? 23.111 -14.173 -8.268 1.00 73.00 76 ILE A CA 1
ATOM 580 C C . ILE A 1 76 ? 23.264 -12.817 -8.978 1.00 73.00 76 ILE A C 1
ATOM 582 O O . ILE A 1 76 ? 24.111 -12.673 -9.857 1.00 73.00 76 ILE A O 1
ATOM 586 N N . GLY A 1 77 ? 22.440 -11.834 -8.616 1.00 63.88 77 GLY A N 1
ATOM 587 C CA . GLY A 1 77 ? 22.388 -10.523 -9.249 1.00 63.88 77 GLY A CA 1
ATOM 588 C C . GLY A 1 77 ? 23.451 -9.540 -8.765 1.00 63.88 77 GLY A C 1
ATOM 589 O O . GLY A 1 77 ? 24.154 -9.754 -7.779 1.00 63.88 77 GLY A O 1
ATOM 590 N N . ASP A 1 78 ? 23.539 -8.431 -9.496 1.00 65.56 78 ASP A N 1
ATOM 591 C CA . ASP A 1 78 ? 24.291 -7.239 -9.106 1.00 65.56 78 ASP A CA 1
ATOM 592 C C . ASP A 1 78 ? 23.722 -6.686 -7.774 1.00 65.56 78 ASP A C 1
ATOM 594 O O . ASP A 1 78 ? 22.495 -6.658 -7.623 1.00 65.56 78 ASP A O 1
ATOM 598 N N . PRO A 1 79 ? 24.548 -6.252 -6.797 1.00 65.25 79 PRO A N 1
ATOM 599 C CA . PRO A 1 79 ? 24.070 -5.568 -5.587 1.00 65.25 79 PRO A CA 1
ATOM 600 C C . PRO A 1 79 ? 23.137 -4.375 -5.864 1.00 65.25 79 PRO A C 1
ATOM 602 O O . PRO A 1 79 ? 22.364 -3.997 -4.984 1.00 65.25 79 PRO A O 1
ATOM 605 N N . ASP A 1 80 ? 23.165 -3.811 -7.075 1.00 66.88 80 ASP A N 1
ATOM 606 C CA . ASP A 1 80 ? 22.278 -2.723 -7.492 1.00 66.88 80 ASP A CA 1
ATOM 607 C C . ASP A 1 80 ? 20.902 -3.195 -8.035 1.00 66.88 80 ASP A C 1
ATOM 609 O O . ASP A 1 80 ? 20.066 -2.356 -8.390 1.00 66.88 80 ASP A O 1
ATOM 613 N N . VAL A 1 81 ? 20.602 -4.506 -8.081 1.00 75.56 81 VAL A N 1
ATOM 614 C CA . VAL A 1 81 ? 19.282 -5.012 -8.517 1.00 75.56 81 VAL A CA 1
ATOM 615 C C . VAL A 1 81 ? 18.202 -4.651 -7.496 1.00 75.56 81 VAL A C 1
ATOM 617 O O . VAL A 1 81 ? 18.235 -5.049 -6.330 1.00 75.56 81 VAL A O 1
ATOM 620 N N . ARG A 1 82 ? 17.194 -3.907 -7.959 1.00 80.88 82 ARG A N 1
ATOM 621 C CA . ARG A 1 82 ? 16.059 -3.478 -7.140 1.00 80.88 82 ARG A CA 1
ATOM 622 C C . ARG A 1 82 ? 15.094 -4.648 -6.893 1.00 80.88 82 ARG A C 1
ATOM 624 O O . ARG A 1 82 ? 14.681 -5.291 -7.856 1.00 80.88 82 ARG A O 1
ATOM 631 N N . PRO A 1 83 ? 14.681 -4.897 -5.638 1.00 86.25 83 PRO A N 1
ATOM 632 C CA . PRO A 1 83 ? 13.684 -5.917 -5.343 1.00 86.25 83 PRO A CA 1
ATOM 633 C C . PRO A 1 83 ? 12.293 -5.500 -5.841 1.00 86.25 83 PRO A C 1
ATOM 635 O O . PRO A 1 83 ? 11.922 -4.327 -5.771 1.00 86.25 83 PRO A O 1
ATOM 638 N N . GLU A 1 84 ? 11.500 -6.482 -6.272 1.00 90.12 84 GLU A N 1
ATOM 639 C CA . GLU A 1 84 ? 10.115 -6.298 -6.719 1.00 90.12 84 GLU A CA 1
ATOM 640 C C . GLU A 1 84 ? 9.131 -6.988 -5.758 1.00 90.12 84 GLU A C 1
ATOM 642 O O . GLU A 1 84 ? 8.559 -8.030 -6.083 1.00 90.12 84 GLU A O 1
ATOM 647 N N . PRO A 1 85 ? 8.924 -6.447 -4.541 1.00 92.12 85 PRO A N 1
ATOM 648 C CA . PRO A 1 85 ? 7.966 -7.021 -3.605 1.00 92.12 85 PRO A CA 1
ATOM 649 C C . PRO A 1 85 ? 6.562 -7.039 -4.218 1.00 92.12 85 PRO A C 1
ATOM 651 O O . PRO A 1 85 ? 6.112 -6.055 -4.807 1.00 92.12 85 PRO A O 1
ATOM 654 N N . ASN A 1 86 ? 5.861 -8.160 -4.054 1.00 93.38 86 ASN A N 1
ATOM 655 C CA . ASN A 1 86 ? 4.552 -8.385 -4.656 1.00 93.38 86 ASN A CA 1
ATOM 656 C C . ASN A 1 86 ? 3.532 -8.832 -3.602 1.00 93.38 86 ASN A C 1
ATOM 658 O O . ASN A 1 86 ? 3.513 -9.994 -3.192 1.00 93.38 86 ASN A O 1
ATOM 662 N N . PHE A 1 87 ? 2.661 -7.910 -3.185 1.00 96.06 87 PHE A N 1
ATOM 663 C CA . PHE A 1 87 ? 1.553 -8.202 -2.271 1.00 96.06 87 PHE A CA 1
ATOM 664 C C . PHE A 1 87 ? 0.219 -8.457 -2.985 1.00 96.06 87 PHE A C 1
ATOM 666 O O . PHE A 1 87 ? -0.791 -8.684 -2.318 1.00 96.06 87 PHE A O 1
ATOM 673 N N . TRP A 1 88 ? 0.195 -8.512 -4.321 1.00 96.94 88 TRP A N 1
ATOM 674 C CA . TRP A 1 88 ? -1.015 -8.792 -5.094 1.00 96.94 88 TRP A CA 1
ATOM 675 C C . TRP A 1 88 ? -1.686 -10.117 -4.695 1.00 96.94 88 TRP A C 1
ATOM 677 O O . TRP A 1 88 ? -2.899 -10.114 -4.480 1.00 96.94 88 TRP A O 1
ATOM 687 N N . PRO A 1 89 ? -0.950 -11.229 -4.466 1.00 95.81 89 PRO A N 1
ATOM 688 C CA . PRO A 1 89 ? -1.558 -12.470 -3.991 1.00 95.81 89 PRO A CA 1
ATOM 689 C C . PRO A 1 89 ? -2.290 -12.327 -2.653 1.00 95.81 89 PRO A C 1
ATOM 691 O O . PRO A 1 89 ? -3.300 -12.993 -2.443 1.00 95.81 89 PRO A O 1
ATOM 694 N N . ALA A 1 90 ? -1.807 -11.459 -1.756 1.00 96.06 90 ALA A N 1
ATOM 695 C CA . ALA A 1 90 ? -2.508 -11.170 -0.512 1.00 96.06 90 ALA A CA 1
ATOM 696 C C . ALA A 1 90 ? -3.798 -10.391 -0.798 1.00 96.06 90 ALA A C 1
ATOM 698 O O . ALA A 1 90 ? -4.853 -10.749 -0.284 1.00 96.06 90 ALA A O 1
ATOM 699 N N . LEU A 1 91 ? -3.745 -9.378 -1.668 1.00 97.12 91 LEU A N 1
ATOM 700 C CA . LEU A 1 91 ? -4.917 -8.575 -2.029 1.00 97.12 91 LEU A CA 1
ATOM 701 C C . LEU A 1 91 ? -6.032 -9.405 -2.667 1.00 97.12 91 LEU A C 1
ATOM 703 O O . LEU A 1 91 ? -7.195 -9.167 -2.354 1.00 97.12 91 LEU A O 1
ATOM 707 N N . LEU A 1 92 ? -5.702 -10.416 -3.473 1.00 96.88 92 LEU A N 1
ATOM 708 C CA . LEU A 1 92 ? -6.692 -11.338 -4.044 1.00 96.88 92 LEU A CA 1
ATOM 709 C C . LEU A 1 92 ? -7.513 -12.089 -2.980 1.00 96.88 92 LEU A C 1
ATOM 711 O O . LEU A 1 92 ? -8.629 -12.509 -3.266 1.00 96.88 92 LEU A O 1
ATOM 715 N N . VAL A 1 93 ? -6.983 -12.260 -1.764 1.00 96.31 93 VAL A N 1
ATOM 716 C CA . VAL A 1 93 ? -7.687 -12.923 -0.652 1.00 96.31 93 VAL A CA 1
ATOM 717 C C . VAL A 1 93 ? -8.658 -11.976 0.055 1.00 96.31 93 VAL A C 1
ATOM 719 O O . VAL A 1 93 ? -9.709 -12.416 0.514 1.00 96.31 93 VAL A O 1
ATOM 722 N N . PHE A 1 94 ? -8.314 -10.691 0.162 1.00 95.50 94 PHE A N 1
ATOM 723 C CA . PHE A 1 94 ? -9.078 -9.718 0.955 1.00 95.50 94 PHE A CA 1
ATOM 724 C C . PHE A 1 94 ? -9.997 -8.820 0.127 1.00 95.50 94 PHE A C 1
ATOM 726 O O . PHE A 1 94 ? -10.914 -8.223 0.685 1.00 95.50 94 PHE A O 1
ATOM 733 N N . SER A 1 95 ? -9.756 -8.708 -1.178 1.00 95.94 95 SER A N 1
ATOM 734 C CA . SER A 1 95 ? -10.470 -7.770 -2.044 1.00 95.94 95 SER A CA 1
ATOM 735 C C . SER A 1 95 ? -11.741 -8.368 -2.622 1.00 95.94 95 SER A C 1
ATOM 737 O O . SER A 1 95 ? -11.807 -9.560 -2.927 1.00 95.94 95 SER A O 1
ATOM 739 N N . HIS A 1 96 ? -12.739 -7.517 -2.853 1.00 96.06 96 HIS A N 1
ATOM 740 C CA . HIS A 1 96 ? -13.923 -7.919 -3.597 1.00 96.06 96 HIS A CA 1
ATOM 741 C C . HIS A 1 96 ? -13.589 -8.188 -5.066 1.00 96.06 96 HIS A C 1
ATOM 743 O O . HIS A 1 96 ? -12.718 -7.550 -5.662 1.00 96.06 96 HIS A O 1
ATOM 749 N N . ARG A 1 97 ? -14.333 -9.125 -5.663 1.00 96.12 97 ARG A N 1
ATOM 750 C CA . ARG A 1 97 ? -14.158 -9.520 -7.064 1.00 96.12 97 ARG A CA 1
ATOM 751 C C . ARG A 1 97 ? -14.332 -8.345 -8.025 1.00 96.12 97 ARG A C 1
ATOM 753 O O . ARG A 1 97 ? -13.565 -8.244 -8.972 1.00 96.12 97 ARG A O 1
ATOM 760 N N . ASP A 1 98 ? -15.275 -7.448 -7.753 1.00 96.62 98 ASP A N 1
ATOM 761 C CA . ASP A 1 98 ? -15.547 -6.300 -8.624 1.00 96.62 98 ASP A CA 1
ATOM 762 C C . ASP A 1 98 ? -14.330 -5.374 -8.750 1.00 96.62 98 ASP A C 1
ATOM 764 O O . ASP A 1 98 ? -13.967 -4.985 -9.860 1.00 96.62 98 ASP A O 1
ATOM 768 N N . LEU A 1 99 ? -13.641 -5.101 -7.634 1.00 96.50 99 LEU A N 1
ATOM 769 C CA . LEU A 1 99 ? -12.411 -4.307 -7.623 1.00 96.50 99 LEU A CA 1
ATOM 770 C C . LEU A 1 99 ? -11.277 -5.018 -8.379 1.00 96.50 99 LEU A C 1
ATOM 772 O O . LEU A 1 99 ? -10.574 -4.396 -9.174 1.00 96.50 99 LEU A O 1
ATOM 776 N N . ILE A 1 100 ? -11.120 -6.331 -8.177 1.00 97.31 100 ILE A N 1
ATOM 777 C CA . ILE A 1 100 ? -10.123 -7.143 -8.896 1.00 97.31 100 ILE A CA 1
ATOM 778 C C . ILE A 1 100 ? -10.389 -7.108 -10.409 1.00 97.31 100 ILE A C 1
ATOM 780 O O . ILE A 1 100 ? -9.466 -6.889 -11.195 1.00 97.31 100 ILE A O 1
ATOM 784 N N . ASP A 1 101 ? -11.646 -7.280 -10.818 1.00 97.19 101 ASP A N 1
ATOM 785 C CA . ASP A 1 101 ? -12.054 -7.260 -12.221 1.00 97.19 101 ASP A CA 1
ATOM 786 C C . ASP A 1 101 ? -11.875 -5.861 -12.832 1.00 97.19 101 ASP A C 1
ATOM 788 O O . ASP A 1 101 ? -11.489 -5.748 -13.995 1.00 97.19 101 ASP A O 1
ATOM 792 N N . GLN A 1 102 ? -12.118 -4.790 -12.072 1.00 96.62 102 GLN A N 1
ATOM 793 C CA . GLN A 1 102 ? -11.881 -3.417 -12.519 1.00 96.62 102 GLN A CA 1
ATOM 794 C C . GLN A 1 102 ? -10.389 -3.145 -12.740 1.00 96.62 102 GLN A C 1
ATOM 796 O O . GLN A 1 102 ? -10.026 -2.618 -13.791 1.00 96.62 102 GLN A O 1
ATOM 801 N N . ILE A 1 103 ? -9.524 -3.572 -11.814 1.00 97.06 103 ILE A N 1
ATOM 802 C CA . ILE A 1 103 ? -8.063 -3.495 -11.974 1.00 97.06 103 ILE A CA 1
ATOM 803 C C . ILE A 1 103 ? -7.616 -4.300 -13.202 1.00 97.06 103 ILE A C 1
ATOM 805 O O . ILE A 1 103 ? -6.796 -3.832 -13.988 1.00 97.06 103 ILE A O 1
ATOM 809 N N . GLY A 1 104 ? -8.191 -5.487 -13.415 1.00 95.56 104 GLY A N 1
ATOM 810 C CA . GLY A 1 104 ? -7.885 -6.345 -14.562 1.00 95.56 104 GLY A CA 1
ATOM 811 C C . GLY A 1 104 ? -8.277 -5.763 -15.927 1.00 95.56 104 GLY A C 1
ATOM 812 O O . GLY A 1 104 ? -7.754 -6.213 -16.944 1.00 95.56 104 GLY A O 1
ATOM 813 N N . ARG A 1 105 ? -9.167 -4.763 -15.971 1.00 96.62 105 ARG A N 1
ATOM 814 C CA . ARG A 1 105 ? -9.580 -4.068 -17.206 1.00 96.62 105 ARG A CA 1
ATOM 815 C C . ARG A 1 105 ? -8.697 -2.869 -17.557 1.00 96.62 105 ARG A C 1
ATOM 817 O O . ARG A 1 105 ? -8.900 -2.263 -18.609 1.00 96.62 105 ARG A O 1
ATOM 824 N N . LEU A 1 106 ? -7.748 -2.496 -16.700 1.00 96.38 106 LEU A N 1
ATOM 825 C CA . LEU A 1 106 ? -6.861 -1.363 -16.949 1.00 96.38 106 LEU A CA 1
ATOM 826 C C . LEU A 1 106 ? -5.881 -1.691 -18.073 1.00 96.38 106 LEU A C 1
ATOM 828 O O . LEU A 1 106 ? -5.145 -2.672 -18.016 1.00 96.38 106 LEU A O 1
ATOM 832 N N . TYR A 1 107 ? -5.858 -0.842 -19.097 1.00 95.94 107 TYR A N 1
ATOM 833 C CA . TYR A 1 107 ? -5.071 -1.089 -20.302 1.00 95.94 107 TYR A CA 1
ATOM 834 C C . TYR A 1 107 ? -3.564 -0.907 -20.075 1.00 95.94 107 TYR A C 1
ATOM 836 O O . TYR A 1 107 ? -2.759 -1.672 -20.600 1.00 95.94 107 TYR A O 1
ATOM 844 N N . TYR A 1 108 ? -3.170 0.098 -19.287 1.00 95.88 108 TYR A N 1
ATOM 845 C CA . TYR A 1 108 ? -1.758 0.458 -19.116 1.00 95.88 108 TYR A CA 1
ATOM 846 C C . TYR A 1 108 ? -1.083 -0.220 -17.915 1.00 95.88 108 TYR A C 1
ATOM 848 O O . TYR A 1 108 ? 0.112 -0.022 -17.699 1.00 95.88 108 TYR A O 1
ATOM 856 N N . VAL A 1 109 ? -1.819 -1.021 -17.141 1.00 96.25 109 VAL A N 1
ATOM 857 C CA . VAL A 1 109 ? -1.345 -1.655 -15.903 1.00 96.25 109 VAL A CA 1
ATOM 858 C C . VAL A 1 109 ? -1.227 -3.156 -16.137 1.00 96.25 109 VAL A C 1
ATOM 860 O O . VAL A 1 109 ? -2.212 -3.889 -16.111 1.00 96.25 109 VAL A O 1
ATOM 863 N N . CYS A 1 110 ? -0.009 -3.615 -16.404 1.00 93.88 110 CYS A N 1
ATOM 864 C CA . CYS A 1 110 ? 0.258 -4.974 -16.873 1.00 93.88 110 CYS A CA 1
ATOM 865 C C . CYS A 1 110 ? 1.078 -5.823 -15.894 1.00 93.88 110 CYS A C 1
ATOM 867 O O . CYS A 1 110 ? 1.143 -7.040 -16.069 1.00 93.88 110 CYS A O 1
ATOM 869 N N . THR A 1 111 ? 1.673 -5.222 -14.862 1.00 95.56 111 THR A N 1
ATOM 870 C CA . THR A 1 111 ? 2.487 -5.939 -13.870 1.00 95.56 111 THR A CA 1
ATOM 871 C C . THR A 1 111 ? 1.741 -6.118 -12.551 1.00 95.56 111 THR A C 1
ATOM 873 O O . THR A 1 111 ? 0.853 -5.336 -12.208 1.00 95.56 111 THR A O 1
ATOM 876 N N . ASP A 1 112 ? 2.124 -7.128 -11.766 1.00 95.25 112 ASP A N 1
ATOM 877 C CA . ASP A 1 112 ? 1.583 -7.307 -10.412 1.00 95.25 112 ASP A CA 1
ATOM 878 C C . ASP A 1 112 ? 1.932 -6.131 -9.489 1.00 95.25 112 ASP A C 1
ATOM 880 O O . ASP A 1 112 ? 1.114 -5.738 -8.660 1.00 95.25 112 ASP A O 1
ATOM 884 N N . VAL A 1 113 ? 3.100 -5.511 -9.686 1.00 95.62 113 VAL A N 1
ATOM 885 C CA . VAL A 1 113 ? 3.475 -4.252 -9.025 1.00 95.62 113 VAL A CA 1
ATOM 886 C C . VAL A 1 113 ? 2.477 -3.146 -9.367 1.00 95.62 113 VAL A C 1
ATOM 888 O O . VAL A 1 113 ? 1.954 -2.485 -8.473 1.00 95.62 113 VAL A O 1
ATOM 891 N N . GLY A 1 114 ? 2.135 -2.998 -10.648 1.00 97.25 114 GLY A N 1
ATOM 892 C CA . GLY A 1 114 ? 1.104 -2.067 -11.093 1.00 97.25 114 GLY A CA 1
ATOM 893 C C . GLY A 1 114 ? -0.244 -2.332 -10.436 1.00 97.25 114 GLY A C 1
ATOM 894 O O . GLY A 1 114 ? -0.855 -1.411 -9.898 1.00 97.25 114 GLY A O 1
ATOM 895 N N . ARG A 1 115 ? -0.676 -3.596 -10.389 1.00 98.06 115 ARG A N 1
ATOM 896 C CA . ARG A 1 115 ? -1.931 -3.994 -9.730 1.00 98.06 115 ARG A CA 1
ATOM 897 C C . ARG A 1 115 ? -1.934 -3.643 -8.242 1.00 98.06 115 ARG A C 1
ATOM 899 O O . ARG A 1 115 ? -2.919 -3.094 -7.760 1.00 98.06 115 ARG A O 1
ATOM 906 N N . CYS A 1 116 ? -0.826 -3.878 -7.537 1.00 97.94 116 CYS A N 1
ATOM 907 C CA . CYS A 1 116 ? -0.647 -3.486 -6.137 1.00 97.94 116 CYS A CA 1
ATOM 908 C C . CYS A 1 116 ? -0.827 -1.975 -5.930 1.00 97.94 116 CYS A C 1
ATOM 910 O O . CYS A 1 116 ? -1.592 -1.539 -5.070 1.00 97.94 116 CYS A O 1
ATOM 912 N N . ARG A 1 117 ? -0.124 -1.168 -6.732 1.00 97.69 117 ARG A N 1
ATOM 913 C CA . ARG A 1 117 ? -0.117 0.297 -6.612 1.00 97.69 117 ARG A CA 1
ATOM 914 C C . ARG A 1 117 ? -1.454 0.922 -6.983 1.00 97.69 117 ARG A C 1
ATOM 916 O O . ARG A 1 117 ? -1.876 1.899 -6.362 1.00 97.69 117 ARG A O 1
ATOM 923 N N . VAL A 1 118 ? -2.120 0.370 -7.990 1.00 97.81 118 VAL A N 1
ATOM 924 C CA . VAL A 1 118 ? -3.447 0.827 -8.398 1.00 97.81 118 VAL A CA 1
ATOM 925 C C . VAL A 1 118 ? -4.501 0.447 -7.376 1.00 97.81 118 VAL A C 1
ATOM 927 O O . VAL A 1 118 ? -5.360 1.269 -7.083 1.00 97.81 118 VAL A O 1
ATOM 930 N N . TRP A 1 119 ? -4.416 -0.747 -6.792 1.00 98.12 119 TRP A N 1
ATOM 931 C CA . TRP A 1 119 ? -5.347 -1.166 -5.751 1.00 98.12 119 TRP A CA 1
ATOM 932 C C . TRP A 1 119 ? -5.402 -0.158 -4.599 1.00 98.12 119 TRP A C 1
ATOM 934 O O . TRP A 1 119 ? -6.488 0.253 -4.210 1.00 98.12 119 TRP A O 1
ATOM 944 N N . ILE A 1 120 ? -4.245 0.321 -4.122 1.00 97.62 120 ILE A N 1
ATOM 945 C CA . ILE A 1 120 ? -4.185 1.352 -3.070 1.00 97.62 120 ILE A CA 1
ATOM 946 C C . ILE A 1 120 ? -4.901 2.632 -3.520 1.00 97.62 120 ILE A C 1
ATOM 948 O O . ILE A 1 120 ? -5.748 3.150 -2.795 1.00 97.62 120 ILE A O 1
ATOM 952 N N . ARG A 1 121 ? -4.595 3.120 -4.729 1.00 96.19 121 ARG A N 1
ATOM 953 C CA . ARG A 1 121 ? -5.185 4.351 -5.279 1.00 96.19 121 ARG A CA 1
ATOM 954 C C . ARG A 1 121 ? -6.695 4.243 -5.447 1.00 96.19 121 ARG A C 1
ATOM 956 O O . ARG A 1 121 ? -7.413 5.157 -5.068 1.00 96.19 121 ARG A O 1
ATOM 963 N N . MET A 1 122 ? -7.177 3.121 -5.970 1.00 96.06 122 MET A N 1
ATOM 964 C CA . MET A 1 122 ? -8.605 2.875 -6.143 1.00 96.06 122 MET A CA 1
ATOM 965 C C . MET A 1 122 ? -9.329 2.771 -4.803 1.00 96.06 122 MET A C 1
ATOM 967 O O . MET A 1 122 ? -10.345 3.425 -4.618 1.00 96.06 122 MET A O 1
ATOM 971 N N . CYS A 1 123 ? -8.777 2.032 -3.838 1.00 96.31 123 CYS A N 1
ATOM 972 C CA . CYS A 1 123 ? -9.356 1.929 -2.499 1.00 96.31 123 CYS A CA 1
ATOM 973 C C . CYS A 1 123 ? -9.448 3.280 -1.782 1.00 96.31 123 CYS A C 1
ATOM 975 O O . CYS A 1 123 ? -10.361 3.474 -0.986 1.00 96.31 123 CYS A O 1
ATOM 977 N N . LEU A 1 124 ? -8.510 4.196 -2.032 1.00 94.62 124 LEU A N 1
ATOM 978 C CA . LEU A 1 124 ? -8.571 5.564 -1.517 1.00 94.62 124 LEU A CA 1
ATOM 979 C C . LEU A 1 124 ? -9.602 6.413 -2.269 1.00 94.62 124 LEU A C 1
ATOM 981 O O . LEU A 1 124 ? -10.410 7.070 -1.626 1.00 94.62 124 LEU A O 1
ATOM 985 N N . ASN A 1 125 ? -9.617 6.365 -3.606 1.00 93.62 125 ASN A N 1
ATOM 986 C CA . ASN A 1 125 ? -10.609 7.077 -4.420 1.00 93.62 125 ASN A CA 1
ATOM 987 C C . ASN A 1 125 ? -12.050 6.678 -4.052 1.00 93.62 125 ASN A C 1
ATOM 989 O O . ASN A 1 125 ? -12.922 7.540 -3.976 1.00 93.62 125 ASN A O 1
ATOM 993 N N . ASP A 1 126 ? -12.281 5.389 -3.795 1.00 93.12 126 ASP A N 1
ATOM 994 C CA . ASP A 1 126 ? -13.603 4.842 -3.478 1.00 93.12 126 ASP A CA 1
ATOM 995 C C . ASP A 1 126 ? -13.945 4.907 -1.976 1.00 93.12 126 ASP A C 1
ATOM 997 O O . ASP A 1 126 ? -15.054 4.539 -1.592 1.00 93.12 126 ASP A O 1
ATOM 1001 N N . GLY A 1 127 ? -13.009 5.329 -1.113 1.00 93.94 127 GLY A N 1
ATOM 1002 C CA . GLY A 1 127 ? -13.208 5.332 0.342 1.00 93.94 127 GLY A CA 1
ATOM 1003 C C . GLY A 1 127 ? -13.473 3.931 0.907 1.00 93.94 127 GLY A C 1
ATOM 1004 O O . GLY A 1 127 ? -14.379 3.735 1.707 1.00 93.94 127 GLY A O 1
ATOM 1005 N N . LEU A 1 128 ? -12.737 2.926 0.422 1.00 95.44 128 LEU A N 1
ATOM 1006 C CA . LEU A 1 128 ? -12.877 1.520 0.823 1.00 95.44 128 LEU A CA 1
ATOM 1007 C C . LEU A 1 128 ? -11.662 0.988 1.587 1.00 95.44 128 LEU A C 1
ATOM 1009 O O . LEU A 1 128 ? -11.718 -0.120 2.129 1.00 95.44 128 LEU A O 1
ATOM 1013 N N . LEU A 1 129 ? -10.553 1.733 1.633 1.00 96.69 129 LEU A N 1
ATOM 1014 C CA . LEU A 1 129 ? -9.302 1.245 2.216 1.00 96.69 129 LEU A CA 1
ATOM 1015 C C . LEU A 1 129 ? -9.466 0.832 3.687 1.00 96.69 129 LEU A C 1
ATOM 1017 O O . LEU A 1 129 ? -8.982 -0.237 4.067 1.00 96.69 129 LEU A O 1
ATOM 1021 N N . THR A 1 130 ? -10.191 1.615 4.491 1.00 97.31 130 THR A N 1
ATOM 1022 C CA . THR A 1 130 ? -10.465 1.302 5.902 1.00 97.31 130 THR A CA 1
ATOM 1023 C C . THR A 1 130 ? -11.144 -0.059 6.038 1.00 97.31 130 THR A C 1
ATOM 1025 O O . THR A 1 130 ? -10.707 -0.894 6.830 1.00 97.31 130 THR A O 1
ATOM 1028 N N . SER A 1 131 ? -12.164 -0.329 5.217 1.00 97.19 131 SER A N 1
ATOM 1029 C CA . SER A 1 131 ? -12.916 -1.590 5.254 1.00 97.19 131 SER A CA 1
ATOM 1030 C C . SER A 1 131 ? -12.044 -2.811 4.925 1.00 97.19 131 SER A C 1
ATOM 1032 O O . SER A 1 131 ? -12.116 -3.844 5.601 1.00 97.19 131 SER A O 1
ATOM 1034 N N . TYR A 1 132 ? -11.143 -2.685 3.945 1.00 97.81 132 TYR A N 1
ATOM 1035 C CA . TYR A 1 132 ? -10.208 -3.752 3.596 1.00 97.81 132 TYR A CA 1
ATOM 1036 C C . TYR A 1 132 ? -9.168 -3.984 4.694 1.00 97.81 132 TYR A C 1
ATOM 1038 O O . TYR A 1 132 ? -8.894 -5.136 5.037 1.00 97.81 132 TYR A O 1
ATOM 1046 N N . LEU A 1 133 ? -8.628 -2.919 5.292 1.00 98.00 133 LEU A N 1
ATOM 1047 C CA . LEU A 1 133 ? -7.691 -3.031 6.412 1.00 98.00 133 LEU A CA 1
ATOM 1048 C C . LEU A 1 133 ? -8.357 -3.654 7.649 1.00 98.00 133 LEU A C 1
ATOM 1050 O O . LEU A 1 133 ? -7.760 -4.520 8.289 1.00 98.00 133 LEU A O 1
ATOM 1054 N N . GLN A 1 134 ? -9.612 -3.307 7.945 1.00 98.12 134 GLN A N 1
ATOM 1055 C CA . GLN A 1 134 ? -10.401 -3.949 9.004 1.00 98.12 134 GLN A CA 1
ATOM 1056 C C . GLN A 1 134 ? -10.611 -5.446 8.735 1.00 98.12 134 GLN A C 1
ATOM 1058 O O . GLN A 1 134 ? -10.465 -6.267 9.643 1.00 98.12 134 GLN A O 1
ATOM 1063 N N . SER A 1 135 ? -10.886 -5.830 7.485 1.00 97.69 135 SER A N 1
ATOM 1064 C CA . SER A 1 135 ? -10.975 -7.243 7.090 1.00 97.69 135 SER A CA 1
ATOM 1065 C C . SER A 1 135 ? -9.643 -7.978 7.295 1.00 97.69 135 SER A C 1
ATOM 1067 O O . SER A 1 135 ? -9.614 -9.084 7.844 1.00 97.69 135 SER A O 1
ATOM 1069 N N . MET A 1 136 ? -8.521 -7.343 6.937 1.00 97.69 136 MET A N 1
ATOM 1070 C CA . MET A 1 136 ? -7.173 -7.871 7.182 1.00 97.69 136 MET A CA 1
ATOM 1071 C C . MET A 1 136 ? -6.858 -8.005 8.676 1.00 97.69 136 MET A C 1
ATOM 1073 O O . MET A 1 136 ? -6.243 -8.995 9.079 1.00 97.69 136 MET A O 1
ATOM 1077 N N . LEU A 1 137 ? -7.302 -7.057 9.507 1.00 97.62 137 LEU A N 1
ATOM 1078 C CA . LEU A 1 137 ? -7.164 -7.110 10.962 1.00 97.62 137 LEU A CA 1
ATOM 1079 C C . LEU A 1 137 ? -7.968 -8.282 11.548 1.00 97.62 137 LEU A C 1
ATOM 1081 O O . LEU A 1 137 ? -7.417 -9.105 12.281 1.00 97.62 137 LEU A O 1
ATOM 1085 N N . ALA A 1 138 ? -9.238 -8.422 11.163 1.00 97.44 138 ALA A N 1
ATOM 1086 C CA . ALA A 1 138 ? -10.112 -9.499 11.630 1.00 97.44 138 ALA A CA 1
ATOM 1087 C C . ALA A 1 138 ? -9.598 -10.891 11.220 1.00 97.44 138 ALA A C 1
ATOM 1089 O O . ALA A 1 138 ? -9.633 -11.846 11.999 1.00 97.44 138 ALA A O 1
ATOM 1090 N N . GLN A 1 139 ? -9.069 -11.010 10.002 1.00 95.75 139 GLN A N 1
ATOM 1091 C CA . GLN A 1 139 ? -8.555 -12.256 9.433 1.00 95.75 139 GLN A CA 1
ATOM 1092 C C . GLN A 1 139 ? -7.019 -12.296 9.410 1.00 95.75 139 GLN A C 1
ATOM 1094 O O . GLN A 1 139 ? -6.412 -12.903 8.524 1.00 95.75 139 GLN A O 1
ATOM 1099 N N . ASN A 1 140 ? -6.360 -11.710 10.415 1.00 96.38 140 ASN A N 1
ATOM 1100 C CA . ASN A 1 140 ? -4.903 -11.539 10.426 1.00 96.38 140 ASN A CA 1
ATOM 1101 C C . ASN A 1 140 ? -4.119 -12.849 10.224 1.00 96.38 140 ASN A C 1
ATOM 1103 O O . ASN A 1 140 ? -3.032 -12.865 9.644 1.00 96.38 140 ASN A O 1
ATOM 1107 N N . LYS A 1 141 ? -4.669 -13.989 10.664 1.00 95.06 141 LYS A N 1
ATOM 1108 C CA . LYS A 1 141 ? -4.071 -15.319 10.448 1.00 95.06 141 LYS A CA 1
ATOM 1109 C C . LYS A 1 141 ? -3.840 -15.628 8.963 1.00 95.06 141 LYS A C 1
ATOM 1111 O O . LYS A 1 141 ? -2.799 -16.203 8.646 1.00 95.06 141 LYS A O 1
ATOM 1116 N N . SER A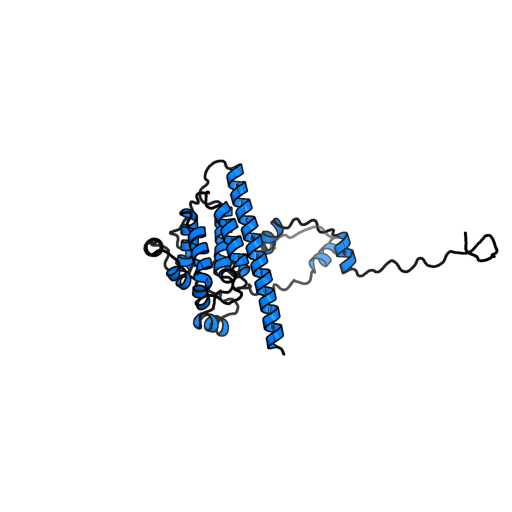 1 142 ? -4.724 -15.189 8.070 1.00 95.75 142 SER A N 1
ATOM 1117 C CA . SER A 1 142 ? -4.600 -15.379 6.619 1.00 95.75 142 SER A CA 1
ATOM 1118 C C . SER A 1 142 ? -3.394 -14.631 6.032 1.00 95.75 142 SER A C 1
ATOM 1120 O O . SER A 1 142 ? -2.765 -15.114 5.094 1.00 95.75 142 SER A O 1
ATOM 1122 N N . LEU A 1 143 ? -2.967 -13.521 6.653 1.00 95.94 143 LEU A N 1
ATOM 1123 C CA . LEU A 1 143 ? -1.753 -12.791 6.262 1.00 95.94 143 LEU A CA 1
ATOM 1124 C C . LEU A 1 143 ? -0.460 -13.565 6.555 1.00 95.94 143 LEU A C 1
ATOM 1126 O O . LEU A 1 143 ? 0.585 -13.243 5.994 1.00 95.94 143 LEU A O 1
ATOM 1130 N N . SER A 1 144 ? -0.493 -14.595 7.411 1.00 95.62 144 SER A N 1
ATOM 1131 C CA . SER A 1 144 ? 0.714 -15.348 7.787 1.00 95.62 144 SER A CA 1
ATOM 1132 C C . SER A 1 144 ? 1.366 -16.090 6.622 1.00 95.62 144 SER A C 1
ATOM 1134 O O . SER A 1 144 ? 2.561 -16.378 6.691 1.00 95.62 144 SER A O 1
ATOM 1136 N N . SER A 1 145 ? 0.625 -16.379 5.549 1.00 94.25 145 SER A N 1
ATOM 1137 C CA . SER A 1 145 ? 1.168 -16.988 4.331 1.00 94.25 145 SER A CA 1
ATOM 1138 C C . SER A 1 145 ? 2.030 -16.008 3.535 1.00 94.25 145 SER A C 1
ATOM 1140 O O . SER A 1 145 ? 3.046 -16.425 2.986 1.00 94.25 145 SER A O 1
ATOM 1142 N N . PHE A 1 146 ? 1.700 -14.715 3.570 1.00 95.25 146 PHE A N 1
ATOM 1143 C CA . PHE A 1 146 ? 2.317 -13.666 2.748 1.00 95.25 146 PHE A CA 1
ATOM 1144 C C . PHE A 1 146 ? 3.332 -12.810 3.519 1.00 95.25 146 PHE A C 1
ATOM 1146 O O . PHE A 1 146 ? 4.317 -12.348 2.952 1.00 95.25 146 PHE A O 1
ATOM 1153 N N . TYR A 1 147 ? 3.139 -12.649 4.829 1.00 96.88 147 TYR A N 1
ATOM 1154 C CA . TYR A 1 147 ? 3.907 -11.730 5.666 1.00 96.88 147 TYR A CA 1
ATOM 1155 C C . TYR A 1 147 ? 4.663 -12.438 6.793 1.00 96.88 147 TYR A C 1
ATOM 1157 O O . TYR A 1 147 ? 4.222 -13.448 7.353 1.00 96.88 147 TYR A O 1
ATOM 1165 N N . LYS A 1 148 ? 5.833 -11.898 7.150 1.00 95.19 148 LYS A N 1
ATOM 1166 C CA . LYS A 1 148 ? 6.602 -12.286 8.341 1.00 95.19 148 LYS A CA 1
ATOM 1167 C C . LYS A 1 148 ? 5.835 -11.880 9.603 1.00 95.19 148 LYS A C 1
ATOM 1169 O O . LYS A 1 148 ? 5.024 -10.964 9.588 1.00 95.19 148 LYS A O 1
ATOM 1174 N N . ARG A 1 149 ? 6.114 -12.532 10.737 1.00 94.19 149 ARG A N 1
ATOM 1175 C CA . ARG A 1 149 ? 5.441 -12.211 12.012 1.00 94.19 149 ARG A CA 1
ATOM 1176 C C . ARG A 1 149 ? 5.676 -10.761 12.465 1.00 94.19 149 ARG A C 1
ATOM 1178 O O . ARG A 1 149 ? 4.805 -10.219 13.122 1.00 94.19 149 ARG A O 1
ATOM 1185 N N . SER A 1 150 ? 6.821 -10.173 12.123 1.00 93.38 150 SER A N 1
ATOM 1186 C CA . SER A 1 150 ? 7.187 -8.788 12.444 1.00 93.38 150 SER A CA 1
ATOM 1187 C C . SER A 1 150 ? 6.662 -7.745 11.447 1.00 93.38 150 SER A C 1
ATOM 1189 O O . SER A 1 150 ? 6.934 -6.561 11.626 1.00 93.38 150 SER A O 1
ATOM 1191 N N . ALA A 1 151 ? 5.935 -8.161 10.402 1.00 96.38 151 ALA A N 1
ATOM 1192 C CA . ALA A 1 151 ? 5.383 -7.254 9.400 1.00 96.38 151 ALA A CA 1
ATOM 1193 C C . ALA A 1 151 ? 4.385 -6.263 10.007 1.00 96.38 151 ALA A C 1
ATOM 1195 O O . ALA A 1 151 ? 3.708 -6.578 10.984 1.00 96.38 151 ALA A O 1
ATOM 1196 N N . TYR A 1 152 ? 4.243 -5.101 9.365 1.00 97.38 152 TYR A N 1
ATOM 1197 C CA . TYR A 1 152 ? 3.366 -4.031 9.849 1.00 97.38 152 TYR A CA 1
ATOM 1198 C C . TYR A 1 152 ? 1.911 -4.516 9.892 1.00 97.38 152 TYR A C 1
ATOM 1200 O O . TYR A 1 152 ? 1.277 -4.495 10.938 1.00 97.38 152 TYR A O 1
ATOM 1208 N N . LEU A 1 153 ? 1.425 -5.102 8.792 1.00 97.31 153 LEU A N 1
ATOM 1209 C CA . LEU A 1 153 ? 0.061 -5.642 8.687 1.00 97.31 153 LEU A CA 1
ATOM 1210 C C . LEU A 1 153 ? -0.217 -6.835 9.623 1.00 97.31 153 LEU A C 1
ATOM 1212 O O . LEU A 1 153 ? -1.357 -7.262 9.781 1.00 97.31 153 LEU A O 1
ATOM 1216 N N . ARG A 1 154 ? 0.819 -7.435 10.219 1.00 96.88 154 ARG A N 1
ATOM 1217 C CA . ARG A 1 154 ? 0.701 -8.564 11.157 1.00 96.88 154 ARG A CA 1
ATOM 1218 C C . ARG A 1 154 ? 0.662 -8.114 12.616 1.00 96.88 154 ARG A C 1
ATOM 1220 O O . ARG A 1 154 ? 0.353 -8.938 13.476 1.00 96.88 154 ARG A O 1
ATOM 1227 N N . ASP A 1 155 ? 0.980 -6.853 12.877 1.00 96.88 155 ASP A N 1
ATOM 1228 C CA . ASP A 1 155 ? 0.909 -6.229 14.187 1.00 96.88 155 ASP A CA 1
ATOM 1229 C C . ASP A 1 155 ? -0.470 -5.587 14.356 1.00 96.88 155 ASP A C 1
ATOM 1231 O O . ASP A 1 155 ? -0.814 -4.633 13.663 1.00 96.88 155 ASP A O 1
ATOM 1235 N N . THR A 1 156 ? -1.294 -6.161 15.231 1.00 96.88 156 THR A N 1
ATOM 1236 C CA . THR A 1 156 ? -2.695 -5.757 15.377 1.00 96.88 156 THR A CA 1
ATOM 1237 C C . THR A 1 156 ? -2.844 -4.369 15.981 1.00 96.88 156 THR A C 1
ATOM 1239 O O . THR A 1 156 ? -3.765 -3.663 15.597 1.00 96.88 156 THR A O 1
ATOM 1242 N N . GLU A 1 157 ? -1.953 -3.968 16.890 1.00 96.69 157 GLU A N 1
ATOM 1243 C CA . GLU A 1 157 ? -2.015 -2.648 17.530 1.00 96.69 157 GLU A CA 1
ATOM 1244 C C . GLU A 1 157 ? -1.632 -1.560 16.526 1.00 96.69 157 GLU A C 1
ATOM 1246 O O . GLU A 1 157 ? -2.337 -0.566 16.359 1.00 96.69 157 GLU A O 1
ATOM 1251 N N . VAL A 1 158 ? -0.544 -1.788 15.788 1.00 96.62 158 VAL A N 1
ATOM 1252 C CA . VAL A 1 158 ? -0.074 -0.855 14.759 1.00 96.62 158 VAL A CA 1
ATOM 1253 C C . VAL A 1 158 ? -1.068 -0.753 13.598 1.00 96.62 158 VAL A C 1
ATOM 1255 O O . VAL A 1 158 ? -1.353 0.346 13.123 1.00 96.62 158 VAL A O 1
ATOM 1258 N N . LEU A 1 159 ? -1.648 -1.877 13.167 1.00 97.94 159 LEU A N 1
ATOM 1259 C CA . LEU A 1 159 ? -2.667 -1.885 12.119 1.00 97.94 159 LEU A CA 1
ATOM 1260 C C . LEU A 1 159 ? -3.959 -1.174 12.554 1.00 97.94 159 LEU A C 1
ATOM 1262 O O . LEU A 1 159 ? -4.541 -0.453 11.749 1.00 97.94 159 LEU A O 1
ATOM 1266 N N . ASP A 1 160 ? -4.395 -1.329 13.804 1.00 98.06 160 ASP A N 1
ATOM 1267 C CA . ASP A 1 160 ? -5.583 -0.639 14.328 1.00 98.06 160 ASP A CA 1
ATOM 1268 C C . ASP A 1 160 ? -5.390 0.890 14.381 1.00 98.06 160 ASP A C 1
ATOM 1270 O O . ASP A 1 160 ? -6.257 1.661 13.955 1.00 98.06 160 ASP A O 1
ATOM 1274 N N . MET A 1 161 ? -4.196 1.345 14.778 1.00 97.62 161 MET A N 1
ATOM 1275 C CA . MET A 1 161 ? -3.830 2.763 14.695 1.00 97.62 161 MET A CA 1
ATOM 1276 C C . MET A 1 161 ? -3.820 3.272 13.247 1.00 97.62 161 MET A C 1
ATOM 1278 O O . MET A 1 161 ? -4.314 4.366 12.979 1.00 97.62 161 MET A O 1
ATOM 1282 N N . CYS A 1 162 ? -3.293 2.488 12.301 1.00 98.00 162 CYS A N 1
ATOM 1283 C CA . CYS A 1 162 ? -3.332 2.809 10.870 1.00 98.00 162 CYS A CA 1
ATOM 1284 C C . CYS A 1 162 ? -4.769 2.985 10.363 1.00 98.00 162 CYS A C 1
ATOM 1286 O O . CYS A 1 162 ? -5.082 3.993 9.735 1.00 98.00 162 CYS A O 1
ATOM 1288 N N . ILE A 1 163 ? -5.656 2.043 10.696 1.00 98.31 163 ILE A N 1
ATOM 1289 C CA . ILE A 1 163 ? -7.081 2.094 10.341 1.00 98.31 163 ILE A CA 1
ATOM 1290 C C . ILE A 1 163 ? -7.719 3.378 10.872 1.00 98.31 163 ILE A C 1
ATOM 1292 O O . ILE A 1 163 ? -8.417 4.061 10.129 1.00 98.31 163 ILE A O 1
ATOM 1296 N N . THR A 1 164 ? -7.442 3.737 12.126 1.00 98.12 164 THR A N 1
ATOM 1297 C CA . THR A 1 164 ? -7.972 4.961 12.745 1.00 98.12 164 THR A CA 1
ATOM 1298 C C . THR A 1 164 ? -7.502 6.224 12.017 1.00 98.12 164 THR A C 1
ATOM 1300 O O . THR A 1 164 ? -8.291 7.140 11.794 1.00 98.12 164 THR A O 1
ATOM 1303 N N . LEU A 1 165 ? -6.230 6.271 11.609 1.00 97.44 165 LEU A N 1
ATOM 1304 C CA . LEU A 1 165 ? -5.674 7.394 10.852 1.00 97.44 165 LEU A CA 1
ATOM 1305 C C . LEU A 1 165 ? -6.302 7.521 9.459 1.00 97.44 165 LEU A C 1
ATOM 1307 O O . LEU A 1 165 ? -6.684 8.621 9.066 1.00 97.44 165 LEU A O 1
ATOM 1311 N N . ILE A 1 166 ? -6.450 6.405 8.738 1.00 97.00 166 ILE A N 1
ATOM 1312 C CA . ILE A 1 166 ? -7.065 6.386 7.403 1.00 97.00 166 ILE A CA 1
ATOM 1313 C C . ILE A 1 166 ? -8.555 6.738 7.468 1.00 97.00 166 ILE A C 1
ATOM 1315 O O . ILE A 1 166 ? -9.022 7.538 6.662 1.00 97.00 166 ILE A O 1
ATOM 1319 N N . ALA A 1 167 ? -9.288 6.242 8.466 1.00 96.19 167 ALA A N 1
ATOM 1320 C CA . ALA A 1 167 ? -10.686 6.613 8.680 1.00 96.19 167 ALA A CA 1
ATOM 1321 C C . ALA A 1 167 ? -10.862 8.133 8.884 1.00 96.19 167 ALA A C 1
ATOM 1323 O O . ALA A 1 167 ? -11.869 8.708 8.475 1.00 96.19 167 ALA A O 1
ATOM 1324 N N . GLY A 1 168 ? -9.861 8.809 9.464 1.00 93.69 168 GLY A N 1
ATOM 1325 C CA . GLY A 1 168 ? -9.845 10.264 9.646 1.00 93.69 168 GLY A CA 1
ATOM 1326 C C . GLY A 1 168 ? -9.708 11.085 8.356 1.00 93.69 168 GLY A C 1
ATOM 1327 O O . GLY A 1 168 ? -9.882 12.303 8.404 1.00 93.69 168 GLY A O 1
ATOM 1328 N N . ILE A 1 169 ? -9.392 10.445 7.226 1.00 91.75 169 ILE A N 1
ATOM 1329 C CA . ILE A 1 169 ? -9.298 11.071 5.896 1.00 91.75 169 ILE A CA 1
ATOM 1330 C C . ILE A 1 169 ? -10.232 10.423 4.863 1.00 91.75 169 ILE A C 1
ATOM 1332 O O . ILE A 1 169 ? -10.278 10.870 3.725 1.00 91.75 169 ILE A O 1
ATOM 1336 N N . GLU A 1 170 ? -10.990 9.390 5.238 1.00 89.06 170 GLU A N 1
ATOM 1337 C CA . GLU A 1 170 ? -11.861 8.620 4.333 1.00 89.06 170 GLU A CA 1
ATOM 1338 C C . GLU A 1 170 ? -13.066 9.424 3.823 1.00 89.06 170 GLU A C 1
ATOM 1340 O O . GLU A 1 170 ? -13.604 9.137 2.758 1.00 89.06 170 GLU A O 1
ATOM 1345 N N . SER A 1 171 ? -13.478 10.465 4.554 1.00 85.69 171 SER A N 1
ATOM 1346 C CA . SER A 1 171 ? -14.515 11.402 4.104 1.00 85.69 171 SER A CA 1
ATOM 1347 C C . SER A 1 171 ? -14.030 12.366 3.020 1.00 85.69 171 SER A C 1
ATOM 1349 O O . SER A 1 171 ? -14.853 13.033 2.387 1.00 85.69 171 SER A O 1
ATOM 1351 N N . TYR A 1 172 ? -12.717 12.460 2.802 1.00 87.25 172 TYR A N 1
ATOM 1352 C CA . TYR A 1 172 ? -12.149 13.263 1.734 1.00 87.25 172 TYR A CA 1
ATOM 1353 C C . TYR A 1 172 ? -12.174 12.462 0.444 1.00 87.25 172 TYR A C 1
ATOM 1355 O O . TYR A 1 172 ? -11.718 11.323 0.383 1.00 87.25 172 TYR A O 1
ATOM 1363 N N . SER A 1 173 ? -12.706 13.063 -0.613 1.00 83.56 173 SER A N 1
ATOM 1364 C CA . SER A 1 173 ? -12.636 12.447 -1.926 1.00 83.56 173 SER A CA 1
ATOM 1365 C C . SER A 1 173 ? -11.196 12.546 -2.457 1.00 83.56 173 SER A C 1
ATOM 1367 O O . SER A 1 173 ? -10.527 13.574 -2.319 1.00 83.56 173 SER A O 1
ATOM 1369 N N . PHE A 1 174 ? -10.717 11.479 -3.087 1.00 87.62 174 PHE A N 1
ATOM 1370 C CA . PHE A 1 174 ? -9.452 11.466 -3.817 1.00 87.62 174 PHE A CA 1
ATOM 1371 C C . PHE A 1 174 ? -9.744 11.283 -5.309 1.00 87.62 174 PHE A C 1
ATOM 1373 O O . PHE A 1 174 ? -10.660 10.551 -5.682 1.00 87.62 174 PHE A O 1
ATOM 1380 N N . ASN A 1 175 ? -8.979 11.955 -6.174 1.00 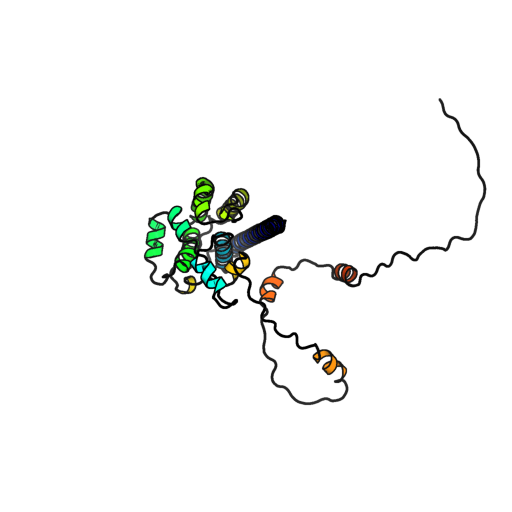87.50 175 ASN A N 1
ATOM 1381 C CA . ASN A 1 175 ? -9.066 11.788 -7.628 1.00 87.50 175 ASN A CA 1
ATOM 1382 C C . ASN A 1 175 ? -7.693 11.437 -8.214 1.00 87.50 175 ASN A C 1
ATOM 1384 O O . ASN A 1 175 ? -7.070 12.233 -8.915 1.00 87.50 175 ASN A O 1
ATOM 1388 N N . MET A 1 176 ? -7.179 10.259 -7.857 1.00 89.75 176 MET A N 1
ATOM 1389 C CA . MET A 1 176 ? -5.862 9.799 -8.303 1.00 89.75 176 MET A CA 1
ATOM 1390 C C . MET A 1 176 ? -5.931 9.006 -9.609 1.00 89.75 176 MET A C 1
ATOM 1392 O O . MET A 1 176 ? -6.802 8.150 -9.801 1.00 89.75 176 MET A O 1
ATOM 1396 N N . PHE A 1 177 ? -4.947 9.221 -10.485 1.00 91.06 177 PHE A N 1
ATOM 1397 C CA . PHE A 1 177 ? -4.835 8.506 -11.755 1.00 91.06 177 PHE A CA 1
ATOM 1398 C C . PHE A 1 177 ? -4.466 7.029 -11.555 1.00 91.06 177 PHE A C 1
ATOM 1400 O O . PHE A 1 177 ? -3.410 6.697 -11.020 1.00 91.06 177 PHE A O 1
ATOM 1407 N N . CYS A 1 178 ? -5.326 6.133 -12.049 1.00 93.00 178 CYS A N 1
ATOM 1408 C CA . CYS A 1 178 ? -5.169 4.683 -11.880 1.00 93.00 178 CYS A CA 1
ATOM 1409 C C . CYS A 1 178 ? -4.748 3.938 -13.162 1.00 93.00 178 CYS A C 1
ATOM 1411 O O . CYS A 1 178 ? -4.189 2.851 -13.080 1.00 93.00 178 CYS A O 1
ATOM 1413 N N . ASN A 1 179 ? -4.983 4.493 -14.358 1.00 94.25 179 ASN A N 1
ATOM 1414 C CA . ASN A 1 179 ? -4.691 3.822 -15.635 1.00 94.25 179 ASN A CA 1
ATOM 1415 C C . ASN A 1 179 ? -3.443 4.407 -16.319 1.00 94.25 179 ASN A C 1
ATOM 1417 O O . ASN A 1 179 ? -3.545 5.041 -17.367 1.00 94.25 179 ASN A O 1
ATOM 1421 N N . THR A 1 180 ? -2.266 4.231 -15.714 1.00 94.25 180 THR A N 1
ATOM 1422 C CA . THR A 1 180 ? -0.990 4.724 -16.261 1.00 94.25 180 THR A CA 1
ATOM 1423 C C . THR A 1 180 ? 0.117 3.684 -16.136 1.00 94.25 180 THR A C 1
ATOM 1425 O O . THR A 1 180 ? 0.219 2.977 -15.132 1.00 94.25 180 THR A O 1
ATOM 1428 N N . SER A 1 181 ? 0.987 3.611 -17.146 1.00 95.56 181 SER A N 1
ATOM 1429 C CA . SER A 1 181 ? 2.101 2.660 -17.174 1.00 95.56 181 SER A CA 1
ATOM 1430 C C . SER A 1 181 ? 3.188 2.971 -16.144 1.00 95.56 181 SER A C 1
ATOM 1432 O O . SER A 1 181 ? 3.977 2.087 -15.817 1.00 95.56 181 SER A O 1
ATOM 1434 N N . LEU A 1 182 ? 3.200 4.192 -15.594 1.00 94.00 182 LEU A N 1
ATOM 1435 C CA . LEU A 1 182 ? 4.118 4.623 -14.532 1.00 94.00 182 LEU A CA 1
ATOM 1436 C C . LEU A 1 182 ? 3.948 3.821 -13.232 1.00 94.00 182 LEU A C 1
ATOM 1438 O O . LEU A 1 182 ? 4.856 3.779 -12.402 1.00 94.00 182 LEU A O 1
ATOM 1442 N N . LEU A 1 183 ? 2.796 3.171 -13.049 1.00 94.75 183 LEU A N 1
ATOM 1443 C CA . LEU A 1 183 ? 2.523 2.357 -11.867 1.00 94.75 183 LEU A CA 1
ATOM 1444 C C . LEU A 1 183 ? 3.129 0.954 -11.958 1.00 94.75 183 LEU A C 1
ATOM 1446 O O . LEU A 1 183 ? 3.254 0.295 -10.933 1.00 94.75 183 LEU A O 1
ATOM 1450 N N . ASN A 1 184 ? 3.576 0.502 -13.134 1.00 95.50 184 ASN A N 1
ATOM 1451 C CA . ASN A 1 184 ? 4.072 -0.867 -13.317 1.00 95.50 184 ASN A CA 1
ATOM 1452 C C . ASN A 1 184 ? 5.398 -1.175 -12.603 1.00 95.50 184 ASN A C 1
ATOM 1454 O O . ASN A 1 184 ? 5.805 -2.336 -12.570 1.00 95.50 184 ASN A O 1
ATOM 1458 N N . THR A 1 185 ? 6.065 -0.169 -12.038 1.00 94.31 185 THR A N 1
ATOM 1459 C CA . THR A 1 185 ? 7.342 -0.311 -11.330 1.00 94.31 185 THR A CA 1
ATOM 1460 C C . THR A 1 185 ? 7.304 0.390 -9.978 1.00 94.31 185 THR A C 1
ATOM 1462 O O . THR A 1 185 ? 6.643 1.424 -9.823 1.00 94.31 185 THR A O 1
ATOM 1465 N N . TRP A 1 186 ? 8.062 -0.134 -9.014 1.00 94.19 186 TRP A N 1
ATOM 1466 C CA . TRP A 1 186 ? 8.241 0.511 -7.717 1.00 94.19 186 TRP A CA 1
ATOM 1467 C C . TRP A 1 186 ? 9.151 1.740 -7.829 1.00 94.19 186 TRP A C 1
ATOM 1469 O O . TRP A 1 186 ? 10.263 1.630 -8.365 1.00 94.19 186 TRP A O 1
ATOM 1479 N N . PRO A 1 187 ? 8.730 2.899 -7.292 1.00 92.88 187 PRO A N 1
ATOM 1480 C CA . PRO A 1 187 ? 9.647 3.995 -7.048 1.00 92.88 187 PRO A CA 1
ATOM 1481 C C . PRO A 1 187 ? 10.560 3.646 -5.857 1.00 92.88 187 PRO A C 1
ATOM 1483 O O . PRO A 1 187 ? 10.304 2.709 -5.101 1.00 92.88 187 PRO A O 1
ATOM 1486 N N . ASN A 1 188 ? 11.649 4.396 -5.687 1.00 92.44 188 ASN A N 1
ATOM 1487 C CA . ASN A 1 188 ? 12.606 4.156 -4.600 1.00 92.44 188 ASN A CA 1
ATOM 1488 C C . ASN A 1 188 ? 12.028 4.369 -3.189 1.00 92.44 188 ASN A C 1
ATOM 1490 O O . ASN A 1 188 ? 12.277 3.512 -2.339 1.00 92.44 188 ASN A O 1
ATOM 1494 N N . PRO A 1 189 ? 11.272 5.453 -2.908 1.00 94.19 189 PRO A N 1
ATOM 1495 C CA . PRO A 1 189 ? 10.829 5.760 -1.549 1.00 94.19 189 PRO A CA 1
ATOM 1496 C C . PRO A 1 189 ? 10.132 4.602 -0.809 1.00 94.19 189 PRO A C 1
ATOM 1498 O O . PRO A 1 189 ? 10.600 4.263 0.278 1.00 94.19 189 PRO A O 1
ATOM 1501 N N . PRO A 1 190 ? 9.128 3.892 -1.370 1.00 95.06 190 PRO A N 1
ATOM 1502 C CA . PRO A 1 190 ? 8.446 2.829 -0.631 1.00 95.06 190 PRO A CA 1
ATOM 1503 C C . PRO A 1 190 ? 9.349 1.620 -0.337 1.00 95.06 190 PRO A C 1
ATOM 1505 O O . PRO A 1 190 ? 9.196 0.958 0.692 1.00 95.06 190 PRO A O 1
ATOM 1508 N N . LEU A 1 191 ? 10.336 1.341 -1.195 1.00 93.38 191 LEU A N 1
ATOM 1509 C CA . LEU A 1 191 ? 11.299 0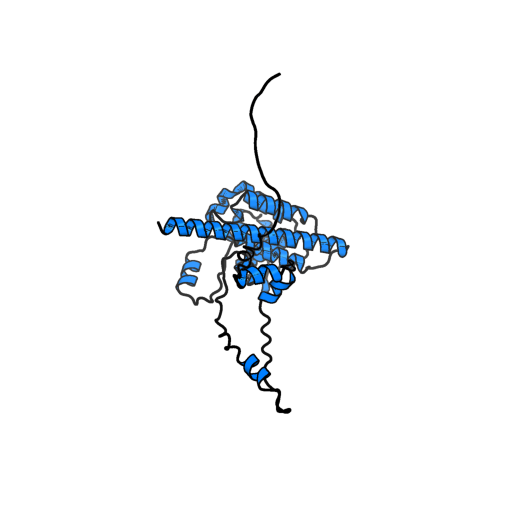.253 -0.984 1.00 93.38 191 LEU A CA 1
ATOM 1510 C C . LEU A 1 191 ? 12.316 0.575 0.114 1.00 93.38 191 LEU A C 1
ATOM 1512 O O . LEU A 1 191 ? 12.701 -0.311 0.880 1.00 93.38 191 LEU A O 1
ATOM 1516 N N . VAL A 1 192 ? 12.732 1.840 0.199 1.00 92.25 192 VAL A N 1
ATOM 1517 C CA . VAL A 1 192 ? 13.658 2.319 1.233 1.00 92.25 192 VAL A CA 1
ATOM 1518 C C . VAL A 1 192 ? 12.952 2.422 2.581 1.00 92.25 192 VAL A C 1
ATOM 1520 O O . VAL A 1 192 ? 13.447 1.893 3.574 1.00 92.25 192 VAL A O 1
ATOM 1523 N N . MET A 1 193 ? 11.761 3.022 2.616 1.00 93.38 193 MET A N 1
ATOM 1524 C CA . MET A 1 193 ? 10.964 3.198 3.836 1.00 93.38 193 MET A CA 1
ATOM 1525 C C . MET A 1 193 ? 10.548 1.868 4.470 1.00 93.38 193 MET A C 1
ATOM 1527 O O . MET A 1 193 ? 10.534 1.734 5.690 1.00 93.38 193 MET A O 1
ATOM 1531 N N . SER A 1 194 ? 10.252 0.856 3.650 1.00 93.19 194 SER A N 1
ATOM 1532 C CA . SER A 1 194 ? 9.953 -0.501 4.128 1.00 93.19 194 SER A CA 1
ATOM 1533 C C . SER A 1 194 ? 11.197 -1.284 4.570 1.00 93.19 194 SER A C 1
ATOM 1535 O O . SER A 1 194 ? 11.075 -2.385 5.109 1.00 93.19 194 SER A O 1
ATOM 1537 N N . GLY A 1 195 ? 12.400 -0.745 4.338 1.00 89.81 195 GLY A N 1
ATOM 1538 C CA . GLY A 1 195 ? 13.676 -1.359 4.698 1.00 89.81 195 GLY A CA 1
ATOM 1539 C C . GLY A 1 195 ? 14.049 -2.597 3.878 1.00 89.81 195 GLY A C 1
ATOM 1540 O O . GLY A 1 195 ? 14.978 -3.309 4.281 1.00 89.81 195 GLY A O 1
ATOM 1541 N N . VAL A 1 196 ? 13.333 -2.855 2.774 1.00 87.62 196 VAL A N 1
ATOM 1542 C CA . VAL A 1 196 ? 13.570 -3.970 1.839 1.00 87.62 196 VAL A CA 1
ATOM 1543 C C . VAL A 1 196 ? 14.737 -3.665 0.907 1.00 87.62 196 VAL A C 1
ATOM 1545 O O . VAL A 1 196 ? 15.474 -4.576 0.535 1.00 87.62 196 VAL A O 1
ATOM 1548 N N . TRP A 1 197 ? 14.945 -2.393 0.570 1.00 86.88 197 TRP A N 1
ATOM 1549 C CA . TRP A 1 197 ? 16.066 -1.960 -0.252 1.00 86.88 197 TRP A CA 1
ATOM 1550 C C . TRP A 1 197 ? 16.838 -0.829 0.420 1.00 86.88 197 TRP A C 1
ATOM 1552 O O . TRP A 1 197 ? 16.259 0.104 0.968 1.00 86.88 197 TRP A O 1
ATOM 1562 N N . SER A 1 198 ? 18.160 -0.904 0.349 1.00 81.25 198 SER A N 1
ATOM 1563 C CA . SER A 1 198 ? 19.062 0.184 0.710 1.00 81.25 198 SER A CA 1
ATOM 1564 C C . SER A 1 198 ? 19.958 0.436 -0.497 1.00 81.25 198 SER A C 1
ATOM 1566 O O . SER A 1 198 ? 20.645 -0.507 -0.901 1.00 81.25 198 SER A O 1
ATOM 1568 N N . PRO A 1 199 ? 19.968 1.648 -1.078 1.00 74.69 199 PRO A N 1
ATOM 1569 C CA . PRO A 1 199 ? 20.876 1.957 -2.170 1.00 74.69 199 PRO A CA 1
ATOM 1570 C C . PRO A 1 199 ? 22.313 1.654 -1.749 1.00 74.69 199 PRO A C 1
ATOM 1572 O O . PRO A 1 199 ? 22.737 2.054 -0.659 1.00 74.69 199 PRO A O 1
ATOM 1575 N N . THR A 1 200 ? 23.072 0.968 -2.601 1.00 68.88 200 THR A N 1
ATOM 1576 C CA . THR A 1 200 ? 24.513 0.833 -2.405 1.00 68.88 200 THR A CA 1
ATOM 1577 C C . THR A 1 200 ? 25.092 2.242 -2.372 1.00 68.88 200 THR A C 1
ATOM 1579 O O . THR A 1 200 ? 24.944 2.996 -3.338 1.00 68.88 200 THR A O 1
ATOM 1582 N N . MET A 1 201 ? 25.723 2.636 -1.262 1.00 62.25 201 MET A N 1
ATOM 1583 C CA . MET A 1 201 ? 26.498 3.871 -1.239 1.00 62.25 201 MET A CA 1
ATOM 1584 C C . MET A 1 201 ? 27.627 3.694 -2.249 1.00 62.25 201 MET A C 1
ATOM 1586 O O . MET A 1 201 ? 28.641 3.063 -1.950 1.00 62.25 201 MET A O 1
ATOM 1590 N N . LYS A 1 202 ? 27.447 4.210 -3.469 1.00 57.75 202 LYS A N 1
ATOM 1591 C CA . LYS A 1 202 ? 28.564 4.375 -4.391 1.00 57.75 202 LYS A CA 1
ATOM 1592 C C . LYS A 1 202 ? 29.520 5.295 -3.654 1.00 57.75 202 LYS A C 1
ATOM 1594 O O . LYS A 1 202 ? 29.154 6.425 -3.340 1.00 57.75 202 LYS A O 1
ATOM 1599 N N . ALA A 1 203 ? 30.677 4.767 -3.267 1.00 52.19 203 ALA A N 1
ATOM 1600 C CA . ALA A 1 203 ? 31.715 5.554 -2.636 1.00 52.19 203 ALA A CA 1
ATOM 1601 C C . ALA A 1 203 ? 32.132 6.614 -3.654 1.00 52.19 203 ALA A C 1
ATOM 1603 O O . ALA A 1 203 ? 32.965 6.361 -4.518 1.00 52.19 203 ALA A O 1
ATOM 1604 N N . CYS A 1 204 ? 31.504 7.785 -3.602 1.00 54.41 204 CYS A N 1
ATOM 1605 C CA . CYS A 1 204 ? 32.095 8.981 -4.154 1.00 54.41 204 CYS A CA 1
ATOM 1606 C C . CYS A 1 204 ? 33.356 9.165 -3.311 1.00 54.41 204 CYS A C 1
ATOM 1608 O O . CYS A 1 204 ? 33.214 9.377 -2.101 1.00 54.41 204 CYS A O 1
ATOM 1610 N N . PRO A 1 205 ? 34.569 8.986 -3.864 1.00 59.22 205 PRO A N 1
ATOM 1611 C CA . PRO A 1 205 ? 35.756 9.329 -3.111 1.00 59.22 205 PRO A CA 1
ATOM 1612 C C . PRO A 1 205 ? 35.560 10.780 -2.692 1.00 59.22 205 PRO A C 1
ATOM 1614 O O . PRO A 1 205 ? 35.370 11.654 -3.537 1.00 59.22 205 PRO A O 1
ATOM 1617 N N . ILE A 1 206 ? 35.508 11.021 -1.383 1.00 59.69 206 ILE A N 1
ATOM 1618 C CA . ILE A 1 206 ? 35.613 12.372 -0.860 1.00 59.69 206 ILE A CA 1
ATOM 1619 C C . ILE A 1 206 ? 37.008 12.789 -1.303 1.00 59.69 206 ILE A C 1
ATOM 1621 O O . ILE A 1 206 ? 37.998 12.329 -0.731 1.00 59.69 206 ILE A O 1
ATOM 1625 N N . THR A 1 207 ? 37.103 13.535 -2.405 1.00 63.66 207 THR A N 1
ATOM 1626 C CA . THR A 1 207 ? 38.365 14.138 -2.815 1.00 63.66 207 THR A CA 1
ATOM 1627 C C . THR A 1 207 ? 38.845 14.897 -1.592 1.00 63.66 207 THR A C 1
ATOM 1629 O O . THR A 1 207 ? 38.140 15.776 -1.100 1.00 63.66 207 THR A O 1
ATOM 1632 N N . SER A 1 208 ? 39.981 14.462 -1.036 1.00 65.44 208 SER A N 1
ATOM 1633 C CA . SER A 1 208 ? 40.620 15.094 0.117 1.00 65.44 208 SER A CA 1
ATOM 1634 C C . SER A 1 208 ? 40.543 16.603 -0.077 1.00 65.44 208 SER A C 1
ATOM 1636 O O . SER A 1 208 ? 40.959 17.061 -1.137 1.00 65.44 208 SER A O 1
ATOM 1638 N N . GLY A 1 209 ? 39.969 17.333 0.886 1.00 57.41 209 GLY A N 1
ATOM 1639 C CA . GLY A 1 209 ? 39.619 18.756 0.789 1.00 57.41 209 GLY A CA 1
ATOM 1640 C C . GLY A 1 209 ? 40.819 19.674 0.544 1.00 57.41 209 GLY A C 1
ATOM 1641 O O . GLY A 1 209 ? 41.240 20.420 1.422 1.00 57.41 209 GLY A O 1
ATOM 1642 N N . THR A 1 210 ? 41.383 19.620 -0.659 1.00 59.78 210 THR A N 1
ATOM 1643 C CA . THR A 1 210 ? 42.499 20.443 -1.127 1.00 59.78 210 THR A CA 1
ATOM 1644 C C . THR A 1 210 ? 42.031 21.815 -1.608 1.00 59.78 210 THR A C 1
ATOM 1646 O O . THR A 1 210 ? 42.865 22.698 -1.803 1.00 59.78 210 THR A O 1
ATOM 1649 N N . ASP A 1 211 ? 40.718 22.044 -1.705 1.00 60.41 211 ASP A N 1
ATOM 1650 C CA . ASP A 1 211 ? 40.152 23.350 -2.058 1.00 60.41 211 ASP A CA 1
ATOM 1651 C C . ASP A 1 211 ? 40.382 24.404 -0.961 1.00 60.41 211 ASP A C 1
ATOM 1653 O O . ASP A 1 211 ? 40.639 25.567 -1.276 1.00 60.41 211 ASP A O 1
ATOM 1657 N N . ILE A 1 212 ? 40.429 24.010 0.322 1.00 59.19 212 ILE A N 1
ATOM 1658 C CA . ILE A 1 212 ? 40.759 24.938 1.424 1.00 59.19 212 ILE A CA 1
ATOM 1659 C C . ILE A 1 212 ? 42.222 25.394 1.318 1.00 59.19 212 ILE A C 1
ATOM 1661 O O . ILE A 1 212 ? 42.525 26.577 1.474 1.00 59.19 212 ILE A O 1
ATOM 1665 N N . ALA A 1 213 ? 43.132 24.477 0.976 1.00 56.84 213 ALA A N 1
ATOM 1666 C CA . ALA A 1 213 ? 44.541 24.809 0.780 1.00 56.84 213 ALA A CA 1
ATOM 1667 C C . ALA A 1 213 ? 44.752 25.731 -0.431 1.00 56.84 213 ALA A C 1
ATOM 1669 O O . ALA A 1 213 ? 45.676 26.536 -0.424 1.00 56.84 213 ALA A O 1
ATOM 1670 N N . ARG A 1 214 ? 43.891 25.664 -1.454 1.00 55.97 214 ARG A N 1
ATOM 1671 C CA . ARG A 1 214 ? 43.968 26.568 -2.608 1.00 55.97 214 ARG A CA 1
ATOM 1672 C C . ARG A 1 214 ? 43.419 27.963 -2.287 1.00 55.97 214 ARG A C 1
ATOM 1674 O O . ARG A 1 214 ? 43.964 28.938 -2.789 1.00 55.97 214 ARG A O 1
ATOM 1681 N N . SER A 1 215 ? 42.416 28.072 -1.409 1.00 57.94 215 SER A N 1
ATOM 1682 C CA . SER A 1 215 ? 41.873 29.367 -0.972 1.00 57.94 215 SER A CA 1
ATOM 1683 C C . SER A 1 215 ? 42.807 30.134 -0.029 1.00 57.94 215 SER A C 1
ATOM 1685 O O . SER A 1 215 ? 42.832 31.357 -0.084 1.00 57.94 215 SER A O 1
ATOM 1687 N N . LEU A 1 216 ? 43.601 29.448 0.804 1.00 57.84 216 LEU A N 1
ATOM 1688 C CA . LEU A 1 216 ? 44.574 30.097 1.702 1.00 57.84 216 LEU A CA 1
ATOM 1689 C C . LEU A 1 216 ? 45.864 30.543 0.993 1.00 57.84 216 LEU A C 1
ATOM 1691 O O . LEU A 1 216 ? 46.637 31.313 1.551 1.00 57.84 216 LEU A O 1
ATOM 1695 N N . MET A 1 217 ? 46.100 30.063 -0.229 1.00 54.84 217 MET A N 1
ATOM 1696 C CA . MET A 1 217 ? 47.279 30.404 -1.039 1.00 54.84 217 MET A CA 1
ATOM 1697 C C . MET A 1 217 ? 46.955 31.435 -2.133 1.00 54.84 217 MET A C 1
ATOM 1699 O O . MET A 1 217 ? 47.821 31.763 -2.939 1.00 54.84 217 MET A O 1
ATOM 1703 N N . ALA A 1 218 ? 45.715 31.934 -2.180 1.00 53.72 218 ALA A N 1
ATOM 1704 C CA . ALA A 1 218 ? 45.209 32.813 -3.233 1.00 53.72 218 ALA A CA 1
ATOM 1705 C C . ALA A 1 218 ? 45.055 34.288 -2.808 1.00 53.72 218 ALA A C 1
ATOM 1707 O O . ALA A 1 218 ? 44.299 35.019 -3.444 1.00 53.72 218 ALA A O 1
ATOM 1708 N N . GLU A 1 219 ? 45.773 34.753 -1.777 1.00 51.12 219 GLU A N 1
ATOM 1709 C CA . GLU A 1 219 ? 45.841 36.196 -1.471 1.00 51.12 219 GLU A CA 1
ATOM 1710 C C . GLU A 1 219 ? 46.867 36.970 -2.314 1.00 51.12 219 GLU A C 1
ATOM 1712 O O . GLU A 1 219 ? 46.886 38.191 -2.257 1.00 51.12 219 GLU A O 1
ATOM 1717 N N . ASP A 1 220 ? 47.638 36.309 -3.181 1.00 48.75 220 ASP A N 1
ATOM 1718 C CA . ASP A 1 220 ? 48.511 36.995 -4.139 1.00 48.75 220 ASP A CA 1
ATOM 1719 C C . ASP A 1 220 ? 48.387 36.368 -5.527 1.00 48.75 220 ASP A C 1
ATOM 1721 O O . ASP A 1 220 ? 49.178 35.508 -5.913 1.00 48.75 220 ASP A O 1
ATOM 1725 N N . SER A 1 221 ? 47.364 36.788 -6.277 1.00 40.31 221 SER A N 1
ATOM 1726 C CA . SER A 1 221 ? 47.385 37.038 -7.735 1.00 40.31 221 SER A CA 1
ATOM 1727 C C . SER A 1 221 ? 45.983 36.905 -8.326 1.00 40.31 221 SER A C 1
ATOM 1729 O O . SER A 1 221 ? 45.482 35.814 -8.595 1.00 40.31 221 SER A O 1
ATOM 1731 N N . ALA A 1 222 ? 45.362 38.045 -8.615 1.00 45.97 222 ALA A N 1
ATOM 1732 C CA . ALA A 1 222 ? 44.192 38.103 -9.472 1.00 45.97 222 ALA A CA 1
ATOM 1733 C C . ALA A 1 222 ? 44.568 37.744 -10.924 1.00 45.97 222 ALA A C 1
ATOM 1735 O O . ALA A 1 222 ? 45.380 38.430 -11.546 1.00 45.97 222 ALA A O 1
ATOM 1736 N N . SER A 1 223 ? 43.927 36.711 -11.482 1.00 42.75 223 SER A N 1
ATOM 1737 C CA . SER A 1 223 ? 43.195 36.726 -12.768 1.00 42.75 223 SER A CA 1
ATOM 1738 C C . SER A 1 223 ? 43.290 35.412 -13.570 1.00 42.75 223 SER A C 1
ATOM 1740 O O . SER A 1 223 ? 44.379 34.933 -13.865 1.00 42.75 223 SER A O 1
ATOM 1742 N N . LYS A 1 224 ? 42.108 34.958 -14.038 1.00 40.66 224 LYS A N 1
ATOM 1743 C CA . LYS A 1 224 ? 41.831 33.940 -15.086 1.00 40.66 224 LYS A CA 1
ATOM 1744 C C . LYS A 1 224 ? 42.080 32.496 -14.606 1.00 40.66 224 LYS A C 1
ATOM 1746 O O . LYS A 1 224 ? 43.160 32.183 -14.142 1.00 40.66 224 LYS A O 1
ATOM 1751 N N . VAL A 1 225 ? 41.140 31.550 -14.651 1.00 36.38 225 VAL A N 1
ATOM 1752 C CA . VAL A 1 225 ? 40.211 31.175 -15.729 1.00 36.38 225 VAL A CA 1
ATOM 1753 C C . VAL A 1 225 ? 39.031 30.412 -15.101 1.00 36.38 225 VAL A C 1
ATOM 1755 O O . VAL A 1 225 ? 39.239 29.606 -14.196 1.00 36.38 225 VAL A O 1
ATOM 1758 N N . ALA A 1 226 ? 37.812 30.667 -15.572 1.00 45.16 226 ALA A N 1
ATOM 1759 C CA . ALA A 1 226 ? 36.658 29.808 -15.334 1.00 45.16 226 ALA A CA 1
ATOM 1760 C C . ALA A 1 226 ? 36.685 28.645 -16.334 1.00 45.16 226 ALA A C 1
ATOM 1762 O O . ALA A 1 226 ? 37.018 28.887 -17.490 1.00 45.16 226 ALA A O 1
ATOM 1763 N N . GLU A 1 227 ? 36.346 27.436 -15.887 1.00 41.34 227 GLU A N 1
ATOM 1764 C CA . GLU A 1 227 ? 35.403 26.495 -16.520 1.00 41.34 227 GLU A CA 1
ATOM 1765 C C . GLU A 1 227 ? 35.489 25.118 -15.831 1.00 41.34 227 GLU A C 1
ATOM 1767 O O . GLU A 1 227 ? 36.554 24.685 -15.397 1.00 41.34 227 GLU A O 1
ATOM 1772 N N . ASP A 1 228 ? 34.326 24.475 -15.716 1.00 37.62 228 ASP A N 1
ATOM 1773 C CA . ASP A 1 228 ? 34.065 23.102 -15.262 1.00 37.62 228 ASP A CA 1
ATOM 1774 C C . ASP A 1 228 ? 34.037 22.806 -13.756 1.00 37.62 228 ASP A C 1
ATOM 1776 O O . ASP A 1 228 ? 34.869 22.097 -13.196 1.00 37.62 228 ASP A O 1
ATOM 1780 N N . SER A 1 229 ? 32.952 23.240 -13.105 1.00 45.53 229 SER A N 1
ATOM 1781 C CA . SER A 1 229 ? 32.356 22.509 -11.975 1.00 45.53 229 SER A CA 1
ATOM 1782 C C . SER A 1 229 ? 30.877 22.852 -11.835 1.00 45.53 229 SER A C 1
ATOM 1784 O O . SER A 1 229 ? 30.467 23.653 -11.002 1.00 45.53 229 SER A O 1
ATOM 1786 N N . MET A 1 230 ? 30.054 22.218 -12.664 1.00 44.78 230 MET A N 1
ATOM 1787 C CA . MET A 1 230 ? 28.621 22.095 -12.407 1.00 44.78 230 MET A CA 1
ATOM 1788 C C . MET A 1 230 ? 28.209 20.633 -12.549 1.00 44.78 230 MET A C 1
ATOM 1790 O O . MET A 1 230 ? 27.506 20.236 -13.469 1.00 44.78 230 MET A O 1
ATOM 1794 N N . SER A 1 231 ? 28.660 19.815 -11.596 1.00 41.16 231 SER A N 1
ATOM 1795 C CA . SER A 1 231 ? 27.891 18.645 -11.180 1.00 41.16 231 SER A CA 1
ATOM 1796 C C . SER A 1 231 ? 27.152 19.015 -9.897 1.00 41.16 231 SER A C 1
ATOM 1798 O O . SER A 1 231 ? 27.615 18.755 -8.786 1.00 41.16 231 SER A O 1
ATOM 1800 N N . SER A 1 232 ? 26.004 19.668 -10.041 1.00 43.22 232 SER A N 1
ATOM 1801 C CA . SER A 1 232 ? 25.048 19.783 -8.946 1.00 43.22 232 SER A CA 1
ATOM 1802 C C . SER A 1 232 ? 24.485 18.390 -8.674 1.00 43.22 232 SER A C 1
ATOM 1804 O O . SER A 1 232 ? 23.492 17.967 -9.259 1.00 43.22 232 SER A O 1
ATOM 1806 N N . VAL A 1 233 ? 25.158 17.649 -7.799 1.00 44.56 233 VAL A N 1
ATOM 1807 C CA . VAL A 1 233 ? 24.565 16.506 -7.117 1.00 44.56 233 VAL A CA 1
ATOM 1808 C C . VAL A 1 233 ? 23.541 17.065 -6.137 1.00 44.56 233 VAL A C 1
ATOM 1810 O O . VAL A 1 233 ? 23.866 17.473 -5.027 1.00 44.56 233 VAL A O 1
ATOM 1813 N N . VAL A 1 234 ? 22.281 17.128 -6.561 1.00 43.97 234 VAL A N 1
ATOM 1814 C CA . VAL A 1 234 ? 21.157 17.203 -5.623 1.00 43.97 234 VAL A CA 1
ATOM 1815 C C . VAL A 1 234 ? 21.207 15.918 -4.804 1.00 43.97 234 VAL A C 1
ATOM 1817 O O . VAL A 1 234 ? 20.835 14.838 -5.262 1.00 43.97 234 VAL A O 1
ATOM 1820 N N . SER A 1 235 ? 21.803 16.019 -3.621 1.00 47.84 235 SER A N 1
ATOM 1821 C CA . SER A 1 235 ? 21.898 14.919 -2.677 1.00 47.84 235 SER A CA 1
ATOM 1822 C C . SER A 1 235 ? 20.481 14.569 -2.230 1.00 47.84 235 SER A C 1
ATOM 1824 O O . SER A 1 235 ? 19.764 15.441 -1.761 1.00 47.84 235 SER A O 1
ATOM 1826 N N . VAL A 1 236 ? 20.065 13.304 -2.329 1.00 46.75 236 VAL A N 1
ATOM 1827 C CA . VAL A 1 236 ? 18.762 12.822 -1.811 1.00 46.75 236 VAL A CA 1
ATOM 1828 C C . VAL A 1 236 ? 18.549 13.191 -0.332 1.00 46.75 236 VAL A C 1
ATOM 1830 O O . VAL A 1 236 ? 17.413 13.305 0.120 1.00 46.75 236 VAL A O 1
ATOM 1833 N N . ALA A 1 237 ? 19.628 13.465 0.407 1.00 44.78 237 ALA A N 1
ATOM 1834 C CA . ALA A 1 237 ? 19.575 14.014 1.756 1.00 44.78 237 ALA A CA 1
ATOM 1835 C C . ALA A 1 237 ? 18.823 15.359 1.853 1.00 44.78 237 ALA A C 1
ATOM 1837 O O . ALA A 1 237 ? 18.171 15.604 2.863 1.00 44.78 237 ALA A O 1
ATOM 1838 N N . SER A 1 238 ? 18.836 16.211 0.819 1.00 48.56 238 SER A N 1
ATOM 1839 C CA . SER A 1 238 ? 18.177 17.524 0.876 1.00 48.56 238 SER A CA 1
ATOM 1840 C C . SER A 1 238 ? 16.649 17.436 0.903 1.00 48.56 238 SER A C 1
ATOM 1842 O O . SER A 1 238 ? 16.012 18.326 1.456 1.00 48.56 238 SER A O 1
ATOM 1844 N N . TYR A 1 239 ? 16.054 16.356 0.381 1.00 43.44 239 TYR A N 1
ATOM 1845 C CA . TYR A 1 239 ? 14.609 16.120 0.506 1.00 43.44 239 TYR A CA 1
ATOM 1846 C C . TYR A 1 239 ? 14.196 15.761 1.939 1.00 43.44 239 TYR A C 1
ATOM 1848 O O . TYR A 1 239 ? 13.096 16.099 2.355 1.00 43.44 239 TYR A O 1
ATOM 1856 N N . TYR A 1 240 ? 15.080 15.125 2.714 1.00 46.25 240 TYR A N 1
ATOM 1857 C CA . TYR A 1 240 ? 14.815 14.789 4.117 1.00 46.25 240 TYR A CA 1
ATOM 1858 C C . TYR A 1 240 ? 15.187 15.921 5.084 1.00 46.25 240 TYR A C 1
ATOM 1860 O O . TYR A 1 240 ? 14.634 16.001 6.178 1.00 46.25 240 TYR A O 1
ATOM 1868 N N . GLN A 1 241 ? 16.096 16.813 4.678 1.00 41.53 241 GLN A N 1
ATOM 1869 C CA . GLN A 1 241 ? 16.544 17.944 5.495 1.00 41.53 241 GLN A CA 1
ATOM 1870 C C . GLN A 1 241 ? 15.462 19.030 5.642 1.00 41.53 241 GLN A C 1
ATOM 1872 O O . GLN A 1 241 ? 15.407 19.698 6.667 1.00 41.53 241 GLN A O 1
ATOM 1877 N N . SER A 1 242 ? 14.574 19.189 4.654 1.00 44.59 242 SER A N 1
ATOM 1878 C CA . SER A 1 242 ? 13.542 20.240 4.651 1.00 44.59 242 SER A CA 1
ATOM 1879 C C . SER A 1 242 ? 12.464 20.080 5.737 1.00 44.59 242 SER A C 1
ATOM 1881 O O . SER A 1 242 ? 11.692 21.011 5.950 1.00 44.59 242 SER A O 1
ATOM 1883 N N . SER A 1 243 ? 12.373 18.925 6.404 1.00 46.25 243 SER A N 1
ATOM 1884 C CA . SER A 1 243 ? 11.302 18.629 7.373 1.00 46.25 243 SER A CA 1
ATOM 1885 C C . SER A 1 243 ? 11.807 18.329 8.788 1.00 46.25 243 SER A C 1
ATOM 1887 O O . SER A 1 243 ? 11.026 17.923 9.646 1.00 46.25 243 SER A O 1
ATOM 1889 N N . LEU A 1 244 ? 13.099 18.540 9.054 1.00 44.91 244 LEU A N 1
ATOM 1890 C CA . LEU A 1 244 ? 13.722 18.381 10.370 1.00 44.91 244 LEU A CA 1
ATOM 1891 C C . LEU A 1 244 ? 14.405 19.690 10.790 1.00 44.91 244 LEU A C 1
ATOM 1893 O O . LEU A 1 244 ? 15.596 19.732 11.076 1.00 44.91 244 LEU A O 1
ATOM 1897 N N . GLU A 1 245 ? 13.632 20.772 10.884 1.00 39.50 245 GLU A N 1
ATOM 1898 C CA . GLU A 1 245 ? 13.999 21.902 11.747 1.00 39.50 245 GLU A CA 1
ATOM 1899 C C . GLU A 1 245 ? 13.712 21.526 13.209 1.00 39.50 245 GLU A C 1
ATOM 1901 O O . GLU A 1 245 ? 12.830 22.054 13.881 1.00 39.50 245 GLU A O 1
ATOM 1906 N N . SER A 1 246 ? 14.443 20.535 13.712 1.00 45.53 246 SER A N 1
ATOM 1907 C CA . SER A 1 246 ? 14.649 20.387 15.146 1.00 45.53 246 SER A CA 1
ATOM 1908 C C . SER A 1 246 ? 15.800 21.313 15.520 1.00 45.53 246 SER A C 1
ATOM 1910 O O . SER A 1 246 ? 16.914 21.099 15.047 1.00 45.53 246 SER A O 1
ATOM 1912 N N . ASN A 1 247 ? 15.513 22.332 16.337 1.00 45.88 247 ASN A N 1
ATOM 1913 C CA . ASN A 1 247 ? 16.489 23.208 16.992 1.00 45.88 247 ASN A CA 1
ATOM 1914 C C . ASN A 1 247 ? 17.525 22.368 17.755 1.00 45.88 247 ASN A C 1
ATOM 1916 O O . ASN A 1 247 ? 17.355 22.089 18.941 1.00 45.88 247 ASN A O 1
ATOM 1920 N N . PHE A 1 248 ? 18.568 21.919 17.066 1.00 50.97 248 PHE A N 1
ATOM 1921 C CA . PHE A 1 248 ? 19.726 21.320 17.700 1.00 50.97 248 PHE A CA 1
ATOM 1922 C C . PHE A 1 248 ? 20.586 22.455 18.230 1.00 50.97 248 PHE A C 1
ATOM 1924 O O . PHE A 1 248 ? 21.031 23.311 17.469 1.00 50.97 248 PHE A O 1
ATOM 1931 N N . ASP A 1 249 ? 20.775 22.469 19.544 1.00 72.56 249 ASP A N 1
ATOM 1932 C CA . ASP A 1 249 ? 21.667 23.409 20.201 1.00 72.56 249 ASP A CA 1
ATOM 1933 C C . ASP A 1 249 ? 23.105 23.041 19.804 1.00 72.56 249 ASP A C 1
ATOM 1935 O O . ASP A 1 249 ? 23.674 22.047 20.272 1.00 72.56 249 ASP A O 1
ATOM 1939 N N . GLU A 1 250 ? 23.660 23.778 18.838 1.00 70.75 250 GLU A N 1
ATOM 1940 C CA . GLU A 1 250 ? 24.987 23.510 18.271 1.00 70.75 250 GLU A CA 1
ATOM 1941 C C . GLU A 1 250 ? 26.063 23.484 19.367 1.00 70.75 250 GLU A C 1
ATOM 1943 O O . GLU A 1 250 ? 27.030 22.727 19.281 1.00 70.75 250 GLU A O 1
ATOM 1948 N N . GLU A 1 251 ? 25.863 24.248 20.442 1.00 65.94 251 GLU A N 1
ATOM 1949 C CA . GLU A 1 251 ? 26.806 24.376 21.548 1.00 65.94 251 GLU A CA 1
ATOM 1950 C C . GLU A 1 251 ? 26.886 23.097 22.407 1.00 65.94 251 GLU A C 1
ATOM 1952 O O . GLU A 1 251 ? 27.971 22.695 22.841 1.00 65.94 251 GLU A O 1
ATOM 1957 N N . GLU A 1 252 ? 25.772 22.375 22.575 1.00 69.19 252 GLU A N 1
ATOM 1958 C CA . GLU A 1 252 ? 25.738 21.099 23.302 1.00 69.19 252 GLU A CA 1
ATOM 1959 C C . GLU A 1 252 ? 26.344 19.960 22.467 1.00 69.19 252 GLU A C 1
ATOM 1961 O O . GLU A 1 252 ? 27.108 19.134 22.979 1.00 69.19 252 GLU A O 1
ATOM 1966 N N . ALA A 1 253 ? 26.098 19.964 21.153 1.00 76.69 253 ALA A N 1
ATOM 1967 C CA . ALA A 1 253 ? 26.714 19.017 20.227 1.00 76.69 253 ALA A CA 1
ATOM 1968 C C . ALA A 1 253 ? 28.244 19.186 20.171 1.00 76.69 253 ALA A C 1
ATOM 1970 O O . ALA A 1 253 ? 28.983 18.197 20.203 1.00 76.69 253 ALA A O 1
ATOM 1971 N N . LEU A 1 254 ? 28.735 20.430 20.163 1.00 71.19 254 LEU A N 1
ATOM 1972 C CA . LEU A 1 254 ? 30.168 20.732 20.191 1.00 71.19 254 LEU A CA 1
ATOM 1973 C C . LEU A 1 254 ? 30.823 20.288 21.505 1.00 71.19 254 LEU A C 1
ATOM 1975 O O . LEU A 1 254 ? 31.925 19.738 21.477 1.00 71.19 254 LEU A O 1
ATOM 1979 N N . LYS A 1 255 ? 30.134 20.430 22.643 1.00 75.25 255 LYS A N 1
ATOM 1980 C CA . LYS A 1 255 ? 30.623 19.966 23.952 1.00 75.25 255 LYS A CA 1
ATOM 1981 C C . LYS A 1 255 ? 30.814 18.447 24.005 1.00 75.25 255 LYS A C 1
ATOM 1983 O O . LYS A 1 255 ? 31.794 17.970 24.576 1.00 75.25 255 LYS A O 1
ATOM 1988 N N . ILE A 1 256 ? 29.910 17.692 23.381 1.00 74.75 256 ILE A N 1
ATOM 1989 C CA . ILE A 1 256 ? 29.992 16.226 23.300 1.00 74.75 256 ILE A CA 1
ATOM 1990 C C . ILE A 1 256 ? 31.142 15.791 22.381 1.00 74.75 256 ILE A C 1
ATOM 1992 O O . ILE A 1 256 ? 31.868 14.852 22.702 1.00 74.75 256 ILE A O 1
ATOM 1996 N N . ILE A 1 257 ? 31.329 16.479 21.252 1.00 73.94 257 ILE A N 1
ATOM 1997 C CA . ILE A 1 257 ? 32.350 16.128 20.254 1.00 73.94 257 ILE A CA 1
ATOM 1998 C C . ILE A 1 257 ? 33.762 16.474 20.737 1.00 73.94 257 ILE A C 1
ATOM 2000 O O . ILE A 1 257 ? 34.686 15.687 20.534 1.00 73.94 257 ILE A O 1
ATOM 2004 N N . LEU A 1 258 ? 33.947 17.636 21.369 1.00 70.94 258 LEU A N 1
ATOM 2005 C CA . LEU A 1 258 ? 35.269 18.086 21.809 1.00 70.94 258 LEU A CA 1
ATOM 2006 C C . LEU A 1 258 ? 35.745 17.447 23.119 1.00 70.94 258 LEU A C 1
ATOM 2008 O O . LEU A 1 258 ? 36.914 17.617 23.457 1.00 70.94 258 LEU A O 1
ATOM 2012 N N . GLY A 1 259 ? 34.896 16.694 23.832 1.00 59.41 259 GLY A N 1
ATOM 2013 C CA . GLY A 1 259 ? 35.313 15.891 24.988 1.00 59.41 259 GLY A CA 1
ATOM 2014 C C . GLY A 1 259 ? 36.086 16.680 26.051 1.00 59.41 259 GLY A C 1
ATOM 2015 O O . GLY A 1 259 ? 37.009 16.148 26.664 1.00 59.41 259 GLY A O 1
ATOM 2016 N N . THR A 1 260 ? 35.766 17.963 26.235 1.00 55.50 260 THR A N 1
ATOM 2017 C CA . THR A 1 260 ? 36.430 18.827 27.214 1.00 55.50 260 THR A CA 1
ATOM 2018 C C . THR A 1 260 ? 35.682 18.797 28.543 1.00 55.50 260 THR A C 1
ATOM 2020 O O . THR A 1 260 ? 34.698 19.514 28.726 1.00 55.50 260 THR A O 1
ATOM 2023 N N . ASP A 1 261 ? 36.183 18.001 29.487 1.00 51.03 261 ASP A N 1
ATOM 2024 C CA . ASP A 1 261 ? 35.884 18.146 30.912 1.00 51.03 261 ASP A CA 1
ATOM 2025 C C . ASP A 1 261 ? 36.625 19.375 31.457 1.00 51.03 261 ASP A C 1
ATOM 2027 O O . ASP A 1 261 ? 37.829 19.340 31.714 1.00 51.03 261 ASP A O 1
ATOM 2031 N N . VAL A 1 262 ? 35.908 20.481 31.651 1.00 50.50 262 VAL A N 1
ATOM 2032 C CA . VAL A 1 262 ? 36.386 21.613 32.456 1.00 50.50 262 VAL A CA 1
ATOM 2033 C C . VAL A 1 262 ? 35.376 21.855 33.564 1.00 50.50 262 VAL A C 1
ATOM 2035 O O . VAL A 1 262 ? 34.534 22.727 33.438 1.00 50.50 262 VAL A O 1
ATOM 2038 N N . GLU A 1 263 ? 35.456 21.054 34.627 1.00 41.50 263 GLU A N 1
ATOM 2039 C CA . GLU A 1 263 ? 35.069 21.425 36.001 1.00 41.50 263 GLU A CA 1
ATOM 2040 C C . GLU A 1 263 ? 35.740 20.478 37.018 1.00 41.50 263 GLU A C 1
ATOM 2042 O O . GLU A 1 263 ? 35.099 19.820 37.829 1.00 41.50 263 GLU A O 1
ATOM 2047 N N . GLN A 1 264 ? 37.075 20.413 36.993 1.00 43.62 264 GLN A N 1
ATOM 2048 C CA . GLN A 1 264 ? 37.890 20.001 38.147 1.00 43.62 264 GLN A CA 1
ATOM 2049 C C . GLN A 1 264 ? 39.191 20.813 38.182 1.00 43.62 264 GLN A C 1
ATOM 2051 O O . GLN A 1 264 ? 40.282 20.302 37.956 1.00 43.62 264 GLN A O 1
ATOM 2056 N N . SER A 1 265 ? 39.075 22.115 38.443 1.00 37.75 265 SER A N 1
ATOM 2057 C CA . SER A 1 265 ? 40.197 22.951 38.902 1.00 37.75 265 SER A CA 1
ATOM 2058 C C . SER A 1 265 ? 39.705 24.302 39.426 1.00 37.75 265 SER A C 1
ATOM 2060 O O . SER A 1 265 ? 40.068 25.373 38.952 1.00 37.75 265 SER A O 1
ATOM 2062 N N . ARG A 1 266 ? 38.886 24.257 40.480 1.00 34.50 266 ARG A N 1
ATOM 2063 C CA . ARG A 1 266 ? 38.783 25.374 41.429 1.00 34.50 266 ARG A CA 1
ATOM 2064 C C . ARG A 1 266 ? 38.853 24.851 42.858 1.00 34.50 266 ARG A C 1
ATOM 2066 O O . ARG A 1 266 ? 38.004 25.132 43.696 1.00 34.50 266 ARG A O 1
ATOM 2073 N N . GLU A 1 267 ? 39.880 24.053 43.121 1.00 36.75 267 GLU A N 1
ATOM 2074 C CA . GLU A 1 267 ? 40.343 23.827 44.482 1.00 36.75 267 GLU A CA 1
ATOM 2075 C C . GLU A 1 267 ? 41.221 25.000 44.936 1.00 36.75 267 GLU A C 1
ATOM 2077 O O . GLU A 1 267 ? 41.974 25.5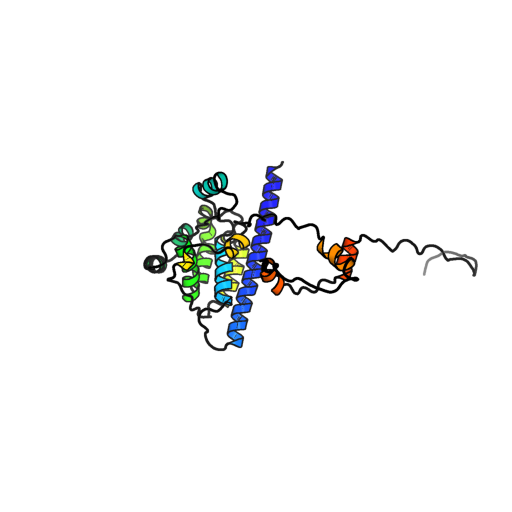72 44.154 1.00 36.75 267 GLU A O 1
ATOM 2082 N N . GLN A 1 268 ? 41.144 25.291 46.235 1.00 33.25 268 GLN A N 1
ATOM 2083 C CA . GLN A 1 268 ? 42.151 26.021 47.010 1.00 33.25 268 GLN A CA 1
ATOM 2084 C C . GLN A 1 268 ? 42.264 27.530 46.746 1.00 33.25 268 GLN A C 1
ATOM 2086 O O . GLN A 1 268 ? 43.187 28.027 46.118 1.00 33.25 268 GLN A O 1
ATOM 2091 N N . ASN A 1 269 ? 41.369 28.282 47.389 1.00 30.31 269 ASN A N 1
ATOM 2092 C CA . ASN A 1 269 ? 41.773 29.476 48.135 1.00 30.31 269 ASN A CA 1
ATOM 2093 C C . ASN A 1 269 ? 40.871 29.613 49.370 1.00 30.31 269 ASN A C 1
ATOM 2095 O O . ASN A 1 269 ? 39.862 30.315 49.369 1.00 30.31 269 ASN A O 1
ATOM 2099 N N . LYS A 1 270 ? 41.227 28.872 50.426 1.00 33.72 270 LYS A N 1
ATOM 2100 C CA . LYS A 1 270 ? 40.781 29.118 51.802 1.00 33.72 270 LYS A CA 1
ATOM 2101 C C . LYS A 1 270 ? 42.008 29.143 52.715 1.00 33.72 270 LYS A C 1
ATOM 2103 O O . LYS A 1 270 ? 42.442 28.125 53.238 1.00 33.72 270 LYS A O 1
ATOM 2108 N N . SER A 1 271 ? 42.539 30.337 52.893 1.00 29.97 271 SER A N 1
ATOM 2109 C CA . SER A 1 271 ? 43.175 30.840 54.108 1.00 29.97 271 SER A CA 1
ATOM 2110 C C . SER A 1 271 ? 42.963 32.353 53.993 1.00 29.97 271 SER A C 1
ATOM 2112 O O . SER A 1 271 ? 43.194 32.933 52.940 1.00 29.97 271 SER A O 1
ATOM 2114 N N . VAL A 1 272 ? 42.321 33.033 54.931 1.00 30.31 272 VAL A N 1
ATOM 2115 C CA . VAL A 1 272 ? 42.783 33.309 56.288 1.00 30.31 272 VAL A CA 1
ATOM 2116 C C . VAL A 1 272 ? 41.600 33.965 57.034 1.00 30.31 272 VAL A C 1
ATOM 2118 O O . VAL A 1 272 ? 40.860 34.723 56.411 1.00 30.31 272 VAL A O 1
ATOM 2121 N N . GLU A 1 273 ? 41.481 33.671 58.338 1.00 30.02 273 GLU A N 1
ATOM 2122 C CA . GLU A 1 273 ? 40.662 34.365 59.361 1.00 30.02 273 GLU A CA 1
ATOM 2123 C C . GLU A 1 273 ? 39.124 34.156 59.252 1.00 30.02 273 GLU A C 1
ATOM 2125 O O . GLU A 1 273 ? 38.527 34.277 58.195 1.00 30.02 273 GLU A O 1
ATOM 2130 N N . ASP A 1 274 ? 38.365 33.788 60.291 1.00 28.73 274 ASP A N 1
ATOM 2131 C CA . ASP A 1 274 ? 38.581 33.997 61.721 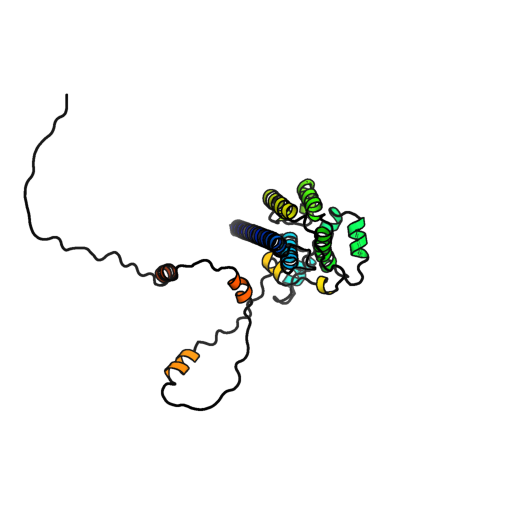1.00 28.73 274 ASP A CA 1
ATOM 2132 C C . ASP A 1 274 ? 37.555 33.208 62.589 1.00 28.73 274 ASP A C 1
ATOM 2134 O O . ASP A 1 274 ? 36.485 32.823 62.117 1.00 28.73 274 ASP A O 1
ATOM 2138 N N . PHE A 1 275 ? 37.899 33.031 63.873 1.00 31.50 275 PHE A N 1
ATOM 2139 C CA . PHE A 1 275 ? 37.092 32.604 65.044 1.00 31.50 275 PHE A CA 1
ATOM 2140 C C . PHE A 1 275 ? 36.707 31.123 65.304 1.00 31.50 275 PHE A C 1
ATOM 2142 O O . PHE A 1 275 ? 35.616 30.632 65.029 1.00 31.50 275 PHE A O 1
ATOM 2149 N N . SER A 1 276 ? 37.656 30.449 65.965 1.00 31.14 276 SER A N 1
ATOM 2150 C CA . SER A 1 276 ? 37.594 29.798 67.295 1.00 31.14 276 SER A CA 1
ATOM 2151 C C . SER A 1 276 ? 36.324 29.102 67.847 1.00 31.14 276 SER A C 1
ATOM 2153 O O . SER A 1 276 ? 35.288 29.713 68.088 1.00 31.14 276 SER A O 1
ATOM 2155 N N . SER A 1 277 ? 36.588 27.872 68.317 1.00 30.61 277 SER A N 1
ATOM 2156 C CA . SER A 1 277 ? 36.175 27.244 69.593 1.00 30.61 277 SER A CA 1
ATOM 2157 C C . SER A 1 277 ? 34.720 26.795 69.830 1.00 30.61 277 SER A C 1
ATOM 2159 O O . SER A 1 277 ? 33.836 27.580 70.149 1.00 30.61 277 SER A O 1
ATOM 2161 N N . SER A 1 278 ? 34.559 25.465 69.845 1.00 28.81 278 SER A N 1
ATOM 2162 C CA . SER A 1 278 ? 33.608 24.640 70.625 1.00 28.81 278 SER A CA 1
ATOM 2163 C C . SER A 1 278 ? 33.657 24.941 72.150 1.00 28.81 278 SER A C 1
ATOM 2165 O O . SER A 1 278 ? 34.495 25.751 72.546 1.00 28.81 278 SER A O 1
ATOM 2167 N N . PRO A 1 279 ? 32.946 24.223 73.065 1.00 43.38 279 PRO A N 1
ATOM 2168 C CA . PRO A 1 279 ? 31.915 23.172 72.920 1.00 43.38 279 PRO A CA 1
ATOM 2169 C C . PRO A 1 279 ? 30.704 23.332 73.893 1.00 43.38 279 PRO A C 1
ATOM 2171 O O . PRO A 1 279 ? 30.749 24.139 74.810 1.00 43.38 279 PRO A O 1
ATOM 2174 N N . HIS A 1 280 ? 29.644 22.512 73.762 1.00 31.95 280 HIS A N 1
ATOM 2175 C CA . HIS A 1 280 ? 29.130 21.619 74.833 1.00 31.95 280 HIS A CA 1
ATOM 2176 C C . HIS A 1 280 ? 27.670 21.133 74.665 1.00 31.95 280 HIS A C 1
ATOM 2178 O O . HIS A 1 280 ? 26.734 21.915 74.613 1.00 31.95 280 HIS A O 1
ATOM 2184 N N . LYS A 1 281 ? 27.550 19.795 74.747 1.00 35.44 281 LYS A N 1
ATOM 2185 C CA . LYS A 1 281 ? 26.598 18.961 75.520 1.00 35.44 281 LYS A CA 1
ATOM 2186 C C . LYS A 1 281 ? 25.078 19.023 75.248 1.00 35.44 281 LYS A C 1
ATOM 2188 O O . LYS A 1 281 ? 24.397 19.950 75.645 1.00 35.44 281 LYS A O 1
ATOM 2193 N N . ASN A 1 282 ? 24.575 17.889 74.744 1.00 31.06 282 ASN A N 1
ATOM 2194 C CA . ASN A 1 282 ? 23.784 16.876 75.471 1.00 31.06 282 ASN A CA 1
ATOM 2195 C C . ASN A 1 282 ? 22.545 17.281 76.313 1.00 31.06 282 ASN A C 1
ATOM 2197 O O . ASN A 1 282 ? 22.677 18.008 77.291 1.00 31.06 282 ASN A O 1
ATOM 2201 N N . VAL A 1 283 ? 21.458 16.529 76.042 1.00 34.91 283 VAL A N 1
ATOM 2202 C CA . VAL A 1 283 ? 20.341 16.064 76.913 1.00 34.91 283 VAL A CA 1
ATOM 2203 C C . VAL A 1 283 ? 18.956 16.700 76.675 1.00 34.91 283 VAL A C 1
ATOM 2205 O O . VAL A 1 283 ? 18.639 17.780 77.152 1.00 34.91 283 VAL A O 1
ATOM 2208 N N . GLU A 1 284 ? 18.162 15.971 75.884 1.00 33.44 284 GLU A N 1
ATOM 2209 C CA . GLU A 1 284 ? 16.813 15.417 76.138 1.00 33.44 284 GLU A CA 1
ATOM 2210 C C . GLU A 1 284 ? 15.903 15.905 77.302 1.00 33.44 284 GLU A C 1
ATOM 2212 O O . GLU A 1 284 ? 16.322 15.978 78.452 1.00 33.44 284 GLU A O 1
ATOM 2217 N N . ILE A 1 285 ? 14.594 15.970 76.969 1.00 34.66 285 ILE A N 1
ATOM 2218 C CA . ILE A 1 285 ? 13.372 15.811 77.807 1.00 34.66 285 ILE A CA 1
ATOM 2219 C C . ILE A 1 285 ? 13.071 17.011 78.739 1.00 34.66 285 ILE A C 1
ATOM 2221 O O . ILE A 1 285 ? 13.839 17.314 79.642 1.00 34.66 285 ILE A O 1
ATOM 2225 N N . LYS A 1 286 ? 11.960 17.750 78.607 1.00 34.84 286 LYS A N 1
ATOM 2226 C CA . LYS A 1 286 ? 10.543 17.346 78.627 1.00 34.84 286 LYS A CA 1
ATOM 2227 C C . LYS A 1 286 ? 9.660 18.465 78.068 1.00 34.84 286 LYS A C 1
ATOM 2229 O O . LYS A 1 286 ? 10.032 19.639 78.286 1.00 34.84 286 LYS A O 1
#

Secondary structure (DSSP, 8-state):
-HHHHHHHHHHHHHHHHHHHHHHHHHHHHHHHHHHHHHH-S--TT-HHHHHHHHHHHHHHHTTBPPPHHHHHHHHHS-TTPPP----HHHHHHHS-HHHHHHHHT-SS--SHHHHHHHHHHHHHHTT-HHHHHHHHHHTGGGGGGTB-TTSGGG-HHHHHHHHHHHHTTTTS------S-GGGGS--HHHHHHTTS--------------HHHHHTT-SS---------------THHHHHTT------HHHHHHHHHT----S----------------------

InterPro domains:
  IPR004012 RUN domain [PF02759] (51-176)
  IPR004012 RUN domain [PS50826] (43-181)
  IPR004012 RUN domain [SM00593] (116-179)
  IPR037213 RUN domain superfamily [G3DSA:1.20.58.900] (11-187)
  IPR037213 RUN domain superfamily [SSF140741] (18-185)
  IPR047326 PLEKHM1, RUN domain [cd17679] (18-186)

Sequence (286 aa):
MKSLFRNSIIRSKDSILKESLQSQLVACVKDIQLDHAHSGRFQDSSEAADSLCTVLEAIFIHGIKETLADKMAIAIGDPDVRPEPNFWPALLVFSHRDLIDQIGRLYYVCTDVGRCRVWIRMCLNDGLLTSYLQSMLAQNKSLSSFYKRSAYLRDTEVLDMCITLIAGIESYSFNMFCNTSLLNTWPNPPLVMSGVWSPTMKACPITSGTDIARSLMAEDSASKVAEDSMSSVVSVASYYQSSLESNFDEEEALKIILGTDVEQSREQNKSVEDFSSSPHKNVEIK

Organism: NCBI:txid320908

Foldseek 3Di:
DVVVVVVVVVLVVLVVLLVLLLVQLLVLLVVLVVCCVPVVDDDADDPSVVSNLLSVLLLLQAQWDDDPVQVVCCVVHDLQDDGDQACLVVCVVQDDPVLVVVLVPQPQQDASQLSSSLSSQVCLQVLNPLVSLVSCLVPVVSCVVTGDCSRQSNDNVSSVSSSVSSNSCSVPHHNDDNRHNVRRDDDDSSCVSSVVDDHDPPCPPPPPPCVVVVVVVPPPDDDDDDDDDPPPPPDPVVVVVVPPPPPDPVVVVVCVVVVDDPDDPPDDDDDDDDDDDDDDDDDDDD

Radius of gyration: 29.52 Å; chains: 1; bounding box: 64×56×99 Å